Protein AF-A0A9D2K0U9-F1 (afdb_monomer_lite)

Organism: NCBI:txid2838685

Secondary structure (DSSP, 8-state):
------EEEEEE-SS-EEEEEEESS-----HHHHHHHHS--TTBPEEEEEEETTEEEEEEE-TT-EEHHHHTTTPPB-HHHHHHHHHHHHHHHHHHHHTT--GGGB--STTTEEEETTEEEE-B-TT----HHHHHHHHHHHHHHHB-TT-HHHHHHHHHHHHHTTSSS--HHHHHHHHHHHHHHHHHHHHHHHHHHTT------------------PPS--TT------TTHHHHHHHHHHHHT----HHHHHHHHHT-------

Radius of gyration: 25.66 Å; chains: 1; bounding box: 67×50×78 Å

InterPro domains:
  IPR045962 Domain of unknown function DUF6382 [PF19909] (11-170)

pLDDT: mean 74.24, std 22.75, range [25.5, 97.69]

Structure (mmCIF, N/CA/C/O backbone):
data_AF-A0A9D2K0U9-F1
#
_entry.id   AF-A0A9D2K0U9-F1
#
loop_
_atom_site.group_PDB
_atom_site.id
_atom_site.type_symbol
_atom_site.label_atom_id
_atom_site.label_alt_id
_atom_site.label_comp_id
_atom_site.label_asym_id
_atom_site.label_entity_id
_atom_site.label_seq_id
_atom_site.pdbx_PDB_ins_code
_atom_site.Cartn_x
_atom_site.Cartn_y
_atom_site.Cartn_z
_atom_site.occupancy
_atom_site.B_iso_or_equiv
_atom_site.auth_seq_id
_atom_site.auth_comp_id
_atom_site.auth_asym_id
_atom_site.auth_atom_id
_atom_site.pdbx_PDB_model_num
ATOM 1 N N . MET A 1 1 ? 23.865 -3.477 1.152 1.00 31.09 1 MET A N 1
ATOM 2 C CA . MET A 1 1 ? 23.149 -3.485 -0.135 1.00 31.09 1 MET A CA 1
ATOM 3 C C . MET A 1 1 ? 22.740 -2.058 -0.377 1.00 31.09 1 MET A C 1
ATOM 5 O O . MET A 1 1 ? 22.034 -1.516 0.461 1.00 31.09 1 MET A O 1
ATOM 9 N N . ASP A 1 2 ? 23.315 -1.434 -1.401 1.00 32.66 2 ASP A N 1
ATOM 10 C CA . ASP A 1 2 ? 23.061 -0.032 -1.717 1.00 32.66 2 ASP A CA 1
ATOM 11 C C . ASP A 1 2 ? 21.575 0.158 -2.020 1.00 32.66 2 ASP A C 1
ATOM 13 O O . ASP A 1 2 ? 21.016 -0.518 -2.884 1.00 32.66 2 ASP A O 1
ATOM 17 N N . GLU A 1 3 ? 20.935 1.075 -1.299 1.00 42.94 3 GLU A N 1
ATOM 18 C CA . GLU A 1 3 ? 19.661 1.639 -1.718 1.00 42.94 3 GLU A CA 1
ATOM 19 C C . GLU A 1 3 ? 19.857 2.171 -3.140 1.00 42.94 3 GLU A C 1
ATOM 21 O O . GLU A 1 3 ? 20.688 3.055 -3.375 1.00 42.94 3 GLU A O 1
ATOM 26 N N . LEU A 1 4 ? 19.142 1.595 -4.112 1.00 51.84 4 LEU A N 1
ATOM 27 C CA . LEU A 1 4 ? 19.091 2.125 -5.470 1.00 51.84 4 LEU A CA 1
ATOM 28 C C . LEU A 1 4 ? 18.748 3.612 -5.352 1.00 51.84 4 LEU A C 1
ATOM 30 O O . LEU A 1 4 ? 17.657 3.959 -4.903 1.00 51.84 4 LEU A O 1
ATOM 34 N N . LYS A 1 5 ? 19.699 4.489 -5.698 1.00 47.22 5 LYS A N 1
ATOM 35 C CA . LYS A 1 5 ? 19.478 5.937 -5.722 1.00 47.22 5 LYS A CA 1
ATOM 36 C C . LYS A 1 5 ? 18.470 6.235 -6.824 1.00 47.22 5 LYS A C 1
ATOM 38 O O . LYS A 1 5 ? 18.848 6.439 -7.974 1.00 47.22 5 LYS A O 1
ATOM 43 N N . THR A 1 6 ? 17.195 6.199 -6.467 1.00 61.50 6 THR A N 1
ATOM 44 C CA . THR A 1 6 ? 16.089 6.560 -7.342 1.00 61.50 6 THR A CA 1
ATOM 45 C C . THR A 1 6 ? 15.929 8.070 -7.322 1.00 61.50 6 THR A C 1
ATOM 47 O O . THR A 1 6 ? 15.602 8.645 -6.283 1.00 61.50 6 THR A O 1
ATOM 50 N N . GLU A 1 7 ? 16.163 8.730 -8.455 1.00 60.72 7 GLU A N 1
ATOM 51 C CA . GLU A 1 7 ? 15.775 10.132 -8.607 1.00 60.72 7 GLU A CA 1
ATOM 52 C C . GLU A 1 7 ? 14.282 10.189 -8.934 1.00 60.72 7 GLU A C 1
ATOM 54 O O . GLU A 1 7 ? 13.833 9.628 -9.936 1.00 60.72 7 GLU A O 1
ATOM 59 N N . ILE A 1 8 ? 13.522 10.862 -8.070 1.00 67.62 8 ILE A N 1
ATOM 60 C CA . ILE A 1 8 ? 12.095 11.112 -8.262 1.00 67.62 8 ILE A CA 1
ATOM 61 C C . ILE A 1 8 ? 11.938 12.491 -8.891 1.00 67.62 8 ILE A C 1
ATOM 63 O O . ILE A 1 8 ? 12.417 13.487 -8.343 1.00 67.62 8 ILE A O 1
ATOM 67 N N . ARG A 1 9 ? 11.243 12.568 -10.027 1.00 70.38 9 ARG A N 1
ATOM 68 C CA . ARG A 1 9 ? 10.849 13.846 -10.631 1.00 70.38 9 ARG A CA 1
ATOM 69 C C . ARG A 1 9 ? 9.358 13.826 -10.922 1.00 70.38 9 ARG A C 1
ATOM 71 O O . ARG A 1 9 ? 8.883 12.978 -11.670 1.00 70.38 9 ARG A O 1
ATOM 78 N N . GLU A 1 10 ? 8.622 14.761 -10.333 1.00 60.59 10 GLU A N 1
ATOM 79 C CA . GLU A 1 10 ? 7.246 15.043 -10.739 1.00 60.59 10 GLU A CA 1
ATOM 80 C C . GLU A 1 10 ? 7.278 16.138 -11.803 1.00 60.59 10 GLU A C 1
ATOM 82 O O . GLU A 1 10 ? 7.726 17.254 -11.534 1.00 60.59 10 GLU A O 1
ATOM 87 N N . GLU A 1 11 ? 6.787 15.838 -13.002 1.00 66.94 11 GLU A N 1
ATOM 88 C CA . GLU A 1 11 ? 6.592 16.844 -14.045 1.00 66.94 11 GLU A CA 1
ATOM 89 C C . GLU A 1 11 ? 5.098 17.016 -14.297 1.00 66.94 11 GLU A C 1
ATOM 91 O O . GLU A 1 11 ? 4.327 16.052 -14.384 1.00 66.94 11 GLU A O 1
ATOM 96 N N . LYS A 1 12 ? 4.677 18.276 -14.380 1.00 56.47 12 LYS A N 1
ATOM 97 C CA . LYS A 1 12 ? 3.309 18.647 -14.723 1.00 56.47 12 LYS A CA 1
ATOM 98 C C . LYS A 1 12 ? 3.327 19.324 -16.076 1.00 56.47 12 LYS A C 1
ATOM 100 O O . LYS A 1 12 ? 3.538 20.532 -16.152 1.00 56.47 12 LYS A O 1
ATOM 105 N N . ASP A 1 13 ? 3.063 18.554 -17.119 1.00 54.16 13 ASP A N 1
ATOM 106 C CA . ASP A 1 13 ? 2.715 19.137 -18.404 1.00 54.16 13 ASP A CA 1
ATOM 107 C C . ASP A 1 13 ? 1.260 19.607 -18.392 1.00 54.16 13 ASP A C 1
ATOM 109 O O . ASP A 1 13 ? 0.428 19.129 -17.616 1.00 54.16 13 ASP A O 1
ATOM 113 N N . TRP A 1 14 ? 0.940 20.534 -19.299 1.00 52.31 14 TRP A N 1
ATOM 114 C CA . TRP A 1 14 ? -0.380 21.166 -19.424 1.00 52.31 14 TRP A CA 1
ATOM 115 C C . TRP A 1 14 ? -1.555 20.173 -19.516 1.00 52.31 14 TRP A C 1
ATOM 117 O O . TRP A 1 14 ? -2.671 20.544 -19.164 1.00 52.31 14 TRP A O 1
ATOM 127 N N . ASN A 1 15 ? -1.315 18.918 -19.928 1.00 50.84 15 ASN A N 1
ATOM 128 C CA . ASN A 1 15 ? -2.352 17.892 -20.079 1.00 50.84 15 ASN A CA 1
ATOM 129 C C . ASN A 1 15 ? -2.195 16.650 -19.183 1.00 50.84 15 ASN A C 1
ATOM 131 O O . ASN A 1 15 ? -3.166 15.903 -19.053 1.00 50.84 15 ASN A O 1
ATOM 135 N N . GLN A 1 16 ? -1.025 16.377 -18.586 1.00 59.09 16 GLN A N 1
ATOM 136 C CA . GLN A 1 16 ? -0.782 15.142 -17.824 1.00 59.09 16 GLN A CA 1
ATOM 137 C C . GLN A 1 16 ? 0.247 15.372 -16.708 1.00 59.09 16 GLN A C 1
ATOM 139 O O . GLN A 1 16 ? 1.324 15.910 -16.935 1.00 59.09 16 GLN A O 1
ATOM 144 N N . SER A 1 17 ? -0.099 14.965 -15.482 1.00 74.12 17 SER A N 1
ATOM 145 C CA . SER A 1 17 ? 0.857 14.882 -14.371 1.00 74.12 17 SER A CA 1
ATOM 146 C C . SER A 1 17 ? 1.507 13.498 -14.398 1.00 74.12 17 SER A C 1
ATOM 148 O O . SER A 1 17 ? 0.799 12.487 -14.321 1.00 74.12 17 SER A O 1
ATOM 150 N N . CYS A 1 18 ? 2.830 13.449 -14.520 1.00 82.31 18 CYS A N 1
ATOM 151 C CA . CYS A 1 18 ? 3.588 12.204 -14.584 1.00 82.31 18 CYS A CA 1
ATOM 152 C C . CYS A 1 18 ? 4.624 12.149 -13.461 1.00 82.31 18 CYS A C 1
ATOM 154 O O . CYS A 1 18 ? 5.290 13.140 -13.155 1.00 82.31 18 CYS A O 1
ATOM 156 N N . LEU A 1 19 ? 4.751 10.971 -12.858 1.00 87.94 19 LEU A N 1
ATOM 157 C CA . LEU A 1 19 ? 5.837 10.649 -11.941 1.00 87.94 19 LEU A CA 1
ATOM 158 C C . LEU A 1 19 ? 6.927 9.928 -12.727 1.00 87.94 19 LEU A C 1
ATOM 160 O O . LEU A 1 19 ? 6.644 8.922 -13.375 1.00 87.94 19 LEU A O 1
ATOM 164 N N . TYR A 1 20 ? 8.161 10.406 -12.637 1.00 88.06 20 TYR A N 1
ATOM 165 C CA . TYR A 1 20 ? 9.324 9.742 -13.208 1.00 88.06 20 TYR A CA 1
ATOM 166 C C . TYR A 1 20 ? 10.187 9.147 -12.105 1.00 88.06 20 TYR A C 1
ATOM 168 O O . TYR A 1 20 ? 10.558 9.840 -11.156 1.00 88.06 20 TYR A O 1
ATOM 176 N N . ILE A 1 21 ? 10.523 7.871 -12.270 1.00 88.06 21 ILE A N 1
ATOM 177 C CA . ILE A 1 21 ? 11.495 7.160 -11.444 1.00 88.06 21 ILE A CA 1
ATOM 178 C C . ILE A 1 21 ? 12.664 6.775 -12.342 1.00 88.06 21 ILE A C 1
ATOM 180 O O . ILE A 1 21 ? 12.492 6.034 -13.314 1.00 88.06 21 ILE A O 1
ATOM 184 N N . GLU A 1 22 ? 13.849 7.287 -12.025 1.00 87.25 22 GLU A N 1
ATOM 185 C CA . GLU A 1 22 ? 15.089 6.901 -12.697 1.00 87.25 22 GLU A CA 1
ATOM 186 C C . GLU A 1 22 ? 15.865 5.888 -11.868 1.00 87.25 22 GLU A C 1
ATOM 188 O O . GLU A 1 22 ? 16.101 6.091 -10.678 1.00 87.25 22 GLU A O 1
ATOM 193 N N . VAL A 1 23 ? 16.296 4.811 -12.519 1.00 86.06 23 VAL A N 1
ATOM 194 C CA . VAL A 1 23 ? 17.087 3.740 -11.919 1.00 86.06 23 VAL A CA 1
ATOM 195 C C . VAL A 1 23 ? 18.436 3.673 -12.640 1.00 86.06 23 VAL A C 1
ATOM 197 O O . VAL A 1 23 ? 18.460 3.619 -13.875 1.00 86.06 23 VAL A O 1
ATOM 200 N N . PRO A 1 24 ? 19.574 3.662 -11.917 1.00 84.50 24 PRO A N 1
ATOM 201 C CA . PRO A 1 24 ? 20.917 3.651 -12.502 1.00 84.50 24 PRO A CA 1
ATOM 202 C C . PRO A 1 24 ? 21.326 2.255 -13.012 1.00 84.50 24 PRO A C 1
ATOM 204 O O . PRO A 1 24 ? 22.441 1.798 -12.777 1.00 84.50 24 PRO A O 1
ATOM 207 N N . VAL A 1 25 ? 20.405 1.565 -13.681 1.00 82.81 25 VAL A N 1
ATOM 208 C CA . VAL A 1 25 ? 20.584 0.236 -14.272 1.00 82.81 25 VAL A CA 1
ATOM 209 C C . VAL A 1 25 ? 20.116 0.306 -15.728 1.00 82.81 25 VAL A C 1
ATOM 211 O O . VAL A 1 25 ? 19.094 0.955 -15.985 1.00 82.81 25 VAL A O 1
ATOM 214 N N . PRO A 1 26 ? 20.827 -0.316 -16.687 1.00 82.38 26 PRO A N 1
ATOM 215 C CA . PRO A 1 26 ? 20.391 -0.370 -18.076 1.00 82.38 26 PRO A CA 1
ATOM 216 C C . PRO A 1 26 ? 18.991 -0.968 -18.202 1.00 82.38 26 PRO A C 1
ATOM 218 O O . PRO A 1 26 ? 18.666 -1.951 -17.545 1.00 82.38 26 PRO A O 1
ATOM 221 N N . TYR A 1 27 ? 18.169 -0.359 -19.049 1.00 82.56 27 TYR A N 1
ATOM 222 C CA . TYR A 1 27 ? 16.816 -0.841 -19.288 1.00 82.56 27 TYR A CA 1
ATOM 223 C C . TYR A 1 27 ? 16.844 -2.133 -20.092 1.00 82.56 27 TYR A C 1
ATOM 225 O O . TYR A 1 27 ? 17.381 -2.172 -21.202 1.00 82.56 27 TYR A O 1
ATOM 233 N N . GLU A 1 28 ? 16.196 -3.155 -19.552 1.00 80.56 28 GLU A N 1
ATOM 234 C CA . GLU A 1 28 ? 15.934 -4.407 -20.239 1.00 80.56 28 GLU A CA 1
ATOM 235 C C . GLU A 1 28 ? 14.425 -4.563 -20.420 1.00 80.56 28 GLU A C 1
ATOM 237 O O . GLU A 1 28 ? 13.644 -4.377 -19.490 1.00 80.56 28 GLU A O 1
ATOM 242 N N . GLU A 1 29 ? 13.994 -4.888 -21.641 1.00 80.06 29 GLU A N 1
ATOM 243 C CA . GLU A 1 29 ? 12.579 -5.138 -21.932 1.00 80.06 29 GLU A CA 1
ATOM 244 C C . GLU A 1 29 ? 12.215 -6.585 -21.570 1.00 80.06 29 GLU A C 1
ATOM 246 O O . GLU A 1 29 ? 11.931 -7.424 -22.441 1.00 80.06 29 GLU A O 1
ATOM 251 N N . ASP A 1 30 ? 12.283 -6.853 -20.268 1.00 82.62 30 ASP A N 1
ATOM 252 C CA . ASP A 1 30 ? 11.975 -8.128 -19.638 1.00 82.62 30 ASP A CA 1
ATOM 253 C C . ASP A 1 30 ? 10.475 -8.468 -19.693 1.00 82.62 30 ASP A C 1
ATOM 255 O O . ASP A 1 30 ? 9.638 -7.750 -20.259 1.00 82.62 30 ASP A O 1
ATOM 259 N N . TYR A 1 31 ? 10.126 -9.640 -19.164 1.00 88.44 31 TYR A N 1
ATOM 260 C CA . TYR A 1 31 ? 8.745 -10.106 -19.188 1.00 88.44 31 TYR A CA 1
ATOM 261 C C . TYR A 1 31 ? 7.824 -9.222 -18.329 1.00 88.44 31 TYR A C 1
ATOM 263 O O . TYR A 1 31 ? 6.682 -8.996 -18.732 1.00 88.44 31 TYR A O 1
ATOM 271 N N . GLU A 1 32 ? 8.311 -8.693 -17.199 1.00 88.19 32 GLU A N 1
ATOM 272 C CA . GLU A 1 32 ? 7.522 -7.880 -16.266 1.00 88.19 32 GLU A CA 1
ATOM 273 C C . GLU A 1 32 ? 7.076 -6.588 -16.934 1.00 88.19 32 GLU A C 1
ATOM 275 O O . GLU A 1 32 ? 5.887 -6.263 -16.966 1.00 88.19 32 GLU A O 1
ATOM 280 N N . ILE A 1 33 ? 8.015 -5.897 -17.577 1.00 85.81 33 ILE A N 1
ATOM 281 C CA . ILE A 1 33 ? 7.738 -4.679 -18.327 1.00 85.81 33 ILE A CA 1
ATOM 282 C C . ILE A 1 33 ? 6.737 -4.924 -19.449 1.00 85.81 33 ILE A C 1
ATOM 284 O O . ILE A 1 33 ? 5.803 -4.137 -19.635 1.00 85.81 33 ILE A O 1
ATOM 288 N N . ARG A 1 34 ? 6.889 -6.022 -20.196 1.00 88.06 34 ARG A N 1
ATOM 289 C CA . ARG A 1 34 ? 5.940 -6.374 -21.263 1.00 88.06 34 ARG A CA 1
ATOM 290 C C . ARG A 1 34 ? 4.551 -6.655 -20.702 1.00 88.06 34 ARG A C 1
ATOM 292 O O . ARG A 1 34 ? 3.570 -6.212 -21.300 1.00 88.06 34 ARG A O 1
ATOM 299 N N . MET A 1 35 ? 4.459 -7.357 -19.573 1.00 91.06 35 MET A N 1
ATOM 300 C CA . MET A 1 35 ? 3.187 -7.647 -18.917 1.00 91.06 35 MET A CA 1
ATOM 301 C C . MET A 1 35 ? 2.495 -6.368 -18.459 1.00 91.06 35 MET A C 1
ATOM 303 O O . MET A 1 35 ? 1.331 -6.158 -18.794 1.00 91.06 35 MET A O 1
ATOM 307 N N . ILE A 1 36 ? 3.202 -5.472 -17.776 1.00 89.56 36 ILE A N 1
ATOM 308 C CA . ILE A 1 36 ? 2.593 -4.250 -17.241 1.00 89.56 36 ILE A CA 1
ATOM 309 C C . ILE A 1 36 ? 2.243 -3.263 -18.365 1.00 89.56 36 ILE A C 1
ATOM 311 O O . ILE A 1 36 ? 1.218 -2.582 -18.309 1.00 89.56 36 ILE A O 1
ATOM 315 N N . ARG A 1 37 ? 3.055 -3.192 -19.429 1.00 86.00 37 ARG A N 1
ATOM 316 C CA . ARG A 1 37 ? 2.772 -2.303 -20.566 1.00 86.00 37 ARG A CA 1
ATOM 317 C C . ARG A 1 37 ? 1.531 -2.747 -21.339 1.00 86.00 37 ARG A C 1
ATOM 319 O O . ARG A 1 37 ? 0.706 -1.907 -21.706 1.00 86.00 37 ARG A O 1
ATOM 326 N N . ASN A 1 38 ? 1.403 -4.048 -21.592 1.00 88.25 38 ASN A N 1
ATOM 327 C CA . ASN A 1 38 ? 0.361 -4.590 -22.467 1.00 88.25 38 ASN A CA 1
ATOM 328 C C . ASN A 1 38 ? -0.960 -4.888 -21.745 1.00 88.25 38 ASN A C 1
ATOM 330 O O . ASN A 1 38 ? -1.978 -5.028 -22.415 1.00 88.25 38 ASN A O 1
ATOM 334 N N . ASN A 1 39 ? -0.960 -4.954 -20.411 1.00 90.56 39 ASN A N 1
ATOM 335 C CA . ASN A 1 39 ? -2.159 -5.190 -19.611 1.00 90.56 39 ASN A CA 1
ATOM 336 C C . ASN A 1 39 ? -2.543 -3.950 -18.793 1.00 90.56 39 ASN A C 1
ATOM 338 O O . ASN A 1 39 ? -1.717 -3.076 -18.523 1.00 90.56 39 ASN A O 1
ATOM 342 N N . ASP A 1 40 ? -3.807 -3.884 -18.383 1.00 90.25 40 ASP A N 1
ATOM 343 C CA . ASP A 1 40 ? -4.297 -2.903 -17.415 1.00 90.25 40 ASP A CA 1
ATOM 344 C C . ASP A 1 40 ? -4.585 -3.624 -16.099 1.00 90.25 40 ASP A C 1
ATOM 346 O O . ASP A 1 40 ? -5.664 -4.175 -15.881 1.00 90.25 40 ASP A O 1
ATOM 350 N N . ILE A 1 41 ? -3.576 -3.655 -15.229 1.00 93.31 41 ILE A N 1
ATOM 351 C CA . ILE A 1 41 ? -3.636 -4.396 -13.969 1.00 93.31 41 ILE A CA 1
ATOM 352 C C . ILE A 1 41 ? -4.436 -3.580 -12.937 1.00 93.31 41 ILE A C 1
ATOM 354 O O . ILE A 1 41 ? -4.099 -2.415 -12.673 1.00 93.31 41 ILE A O 1
ATOM 358 N N . PRO A 1 42 ? -5.504 -4.149 -12.340 1.00 94.06 42 PRO A N 1
ATOM 359 C CA . PRO A 1 42 ? -6.245 -3.501 -11.263 1.00 94.06 42 PRO A CA 1
ATOM 360 C C . PRO A 1 42 ? -5.319 -3.052 -10.130 1.00 94.06 42 PRO A C 1
ATOM 362 O O . PRO A 1 42 ? -4.353 -3.728 -9.796 1.00 94.06 42 PRO A O 1
ATOM 365 N N . GLY A 1 43 ? -5.585 -1.873 -9.569 1.00 93.12 43 GLY A N 1
ATOM 366 C CA . GLY A 1 43 ? -4.737 -1.305 -8.517 1.00 93.12 43 GLY A CA 1
ATOM 367 C C . GLY A 1 43 ? -3.408 -0.690 -8.976 1.00 93.12 43 GLY A C 1
ATOM 368 O O . GLY A 1 43 ? -2.891 0.160 -8.268 1.00 93.12 43 GLY A O 1
ATOM 369 N N . LEU A 1 44 ? -2.882 -0.970 -10.173 1.00 94.81 44 LEU A N 1
ATOM 370 C CA . LEU A 1 44 ? -1.632 -0.339 -10.634 1.00 94.81 44 LEU A CA 1
ATOM 371 C C . LEU A 1 44 ? -1.858 0.936 -11.461 1.00 94.81 44 LEU A C 1
ATOM 373 O O . LEU A 1 44 ? -2.885 1.089 -12.141 1.00 94.81 44 LEU A O 1
ATOM 377 N N . LEU A 1 45 ? -0.898 1.865 -11.390 1.00 92.69 45 LEU A N 1
ATOM 378 C CA . LEU A 1 45 ? -0.773 2.982 -12.332 1.00 92.69 45 LEU A CA 1
ATOM 379 C C . LEU A 1 45 ? -0.200 2.507 -13.668 1.00 92.69 45 LEU A C 1
ATOM 381 O O . LEU A 1 45 ? 0.653 1.622 -13.719 1.00 92.69 45 LEU A O 1
ATOM 385 N N . LYS A 1 46 ? -0.628 3.148 -14.762 1.00 90.44 46 LYS A N 1
ATOM 386 C CA . LYS A 1 46 ? -0.078 2.851 -16.086 1.00 90.44 46 LYS A CA 1
ATOM 387 C C . LYS A 1 46 ? 1.351 3.377 -16.180 1.00 90.44 46 LYS A C 1
ATOM 389 O O . LYS A 1 46 ? 1.576 4.585 -16.052 1.00 90.44 46 LYS A O 1
ATOM 394 N N . VAL A 1 47 ? 2.287 2.471 -16.446 1.00 89.69 47 VAL A N 1
ATOM 395 C CA . VAL A 1 47 ? 3.717 2.766 -16.553 1.00 89.69 47 VAL A CA 1
ATOM 396 C C . VAL A 1 47 ? 4.218 2.594 -17.983 1.00 89.69 47 VAL A C 1
ATOM 398 O O . VAL A 1 47 ? 3.797 1.699 -18.718 1.00 89.69 47 VAL A O 1
ATOM 401 N N . THR A 1 48 ? 5.149 3.459 -18.367 1.00 87.25 48 THR A N 1
ATOM 402 C CA . THR A 1 48 ? 5.964 3.324 -19.574 1.00 87.25 48 THR A CA 1
ATOM 403 C C . THR A 1 48 ? 7.435 3.383 -19.188 1.00 87.25 48 THR A C 1
ATOM 405 O O . THR A 1 48 ? 7.871 4.366 -18.590 1.00 87.25 48 THR A O 1
ATOM 408 N N . GLY A 1 49 ? 8.190 2.334 -19.514 1.00 86.69 49 GLY A N 1
ATOM 409 C CA . GLY A 1 49 ? 9.635 2.270 -19.309 1.00 86.69 49 GLY A CA 1
ATOM 410 C C . GLY A 1 49 ? 10.403 2.600 -20.586 1.00 86.69 49 GLY A C 1
ATOM 411 O O . GLY A 1 49 ? 10.007 2.172 -21.671 1.00 86.69 49 GLY A O 1
ATOM 412 N N . ILE A 1 50 ? 11.491 3.358 -20.457 1.00 85.38 50 ILE A N 1
ATOM 413 C CA . ILE A 1 50 ? 12.457 3.612 -21.531 1.00 85.38 50 ILE A CA 1
ATOM 414 C C . ILE A 1 50 ? 13.889 3.513 -20.997 1.00 85.38 50 ILE A C 1
ATOM 416 O O . ILE A 1 50 ? 14.170 3.877 -19.855 1.00 85.38 50 ILE A O 1
ATOM 420 N N . GLY A 1 51 ? 14.808 3.065 -21.850 1.00 84.94 51 GLY A N 1
ATOM 421 C CA . GLY A 1 51 ? 16.245 3.133 -21.598 1.00 84.94 51 GLY A CA 1
ATOM 422 C C . GLY A 1 51 ? 16.866 4.377 -22.216 1.00 84.94 51 GLY A C 1
ATOM 423 O O . GLY A 1 51 ? 16.613 4.669 -23.383 1.00 84.94 51 GLY A O 1
ATOM 424 N N . SER A 1 52 ? 17.707 5.089 -21.466 1.00 79.12 52 SER A N 1
ATOM 425 C CA . SER A 1 52 ? 18.530 6.181 -21.999 1.00 79.12 52 SER A CA 1
ATOM 426 C C . SER A 1 52 ? 19.829 6.311 -21.209 1.00 79.12 52 SER A C 1
ATOM 428 O O . SER A 1 52 ? 19.817 6.231 -19.986 1.00 79.12 52 SER A O 1
ATOM 430 N N . GLU A 1 53 ? 20.955 6.517 -21.900 1.00 81.50 53 GLU A N 1
ATOM 431 C CA . GLU A 1 53 ? 22.278 6.755 -21.284 1.00 81.50 53 GLU A CA 1
ATOM 432 C C . GLU A 1 53 ? 22.713 5.687 -20.255 1.00 81.50 53 GLU A C 1
ATOM 434 O O . GLU A 1 53 ? 23.363 5.989 -19.256 1.00 81.50 53 GLU A O 1
ATOM 439 N N . GLY A 1 54 ? 22.342 4.420 -20.475 1.00 80.12 54 GLY A N 1
ATOM 440 C CA . GLY A 1 54 ? 22.654 3.323 -19.547 1.00 80.12 54 GLY A CA 1
ATOM 441 C C . GLY A 1 54 ? 21.812 3.313 -18.265 1.00 80.12 54 GLY A C 1
ATOM 442 O O . GLY A 1 54 ? 22.106 2.540 -17.357 1.00 80.12 54 GLY A O 1
ATOM 443 N N . LYS A 1 55 ? 20.766 4.143 -18.196 1.00 85.56 55 LYS A N 1
ATOM 444 C CA . LYS A 1 55 ? 19.777 4.189 -17.115 1.00 85.56 55 LYS A CA 1
ATOM 445 C C . LYS A 1 55 ? 18.400 3.758 -17.615 1.00 85.56 55 LYS A C 1
ATOM 447 O O . LYS A 1 55 ? 18.095 3.858 -18.807 1.00 85.56 55 LYS A O 1
ATOM 452 N N . SER A 1 56 ? 17.556 3.346 -16.679 1.00 87.19 56 SER A N 1
ATOM 453 C CA . SER A 1 56 ? 16.140 3.063 -16.902 1.00 87.19 56 SER A CA 1
ATOM 454 C C . SER A 1 56 ? 15.306 4.211 -16.362 1.00 87.19 56 SER A C 1
ATOM 456 O O . SER A 1 56 ? 15.520 4.649 -15.233 1.00 87.19 56 SER A O 1
ATOM 458 N N . ARG A 1 57 ? 14.338 4.692 -17.141 1.00 88.81 57 ARG A N 1
ATOM 459 C CA . ARG A 1 57 ? 13.358 5.685 -16.697 1.00 88.81 57 ARG A CA 1
ATOM 460 C C . ARG A 1 57 ? 11.957 5.102 -16.819 1.00 88.81 57 ARG A C 1
ATOM 462 O O . ARG A 1 57 ? 11.552 4.688 -17.903 1.00 88.81 57 ARG A O 1
ATOM 469 N N . TYR A 1 58 ? 11.215 5.132 -15.719 1.00 88.94 58 TYR A N 1
ATOM 470 C CA . TYR A 1 58 ? 9.826 4.691 -15.636 1.00 88.94 58 TYR A CA 1
ATOM 471 C C . TYR A 1 58 ? 8.920 5.894 -15.420 1.00 88.94 58 TYR A C 1
ATOM 473 O O . TYR A 1 58 ? 9.092 6.628 -14.450 1.00 88.94 58 TYR A O 1
ATOM 481 N N . ALA A 1 59 ? 7.975 6.104 -16.333 1.00 89.50 59 ALA A N 1
ATOM 482 C CA . ALA A 1 59 ? 6.998 7.183 -16.264 1.00 89.50 59 ALA A CA 1
ATOM 483 C C . ALA A 1 59 ? 5.617 6.627 -15.904 1.00 89.50 59 ALA A C 1
ATOM 485 O O . ALA A 1 59 ? 5.084 5.780 -16.625 1.00 89.50 59 ALA A O 1
ATOM 486 N N . TYR A 1 60 ? 5.038 7.110 -14.807 1.00 90.50 60 TYR A N 1
ATOM 487 C CA . TYR A 1 60 ? 3.719 6.720 -14.314 1.00 90.50 60 TYR A CA 1
ATOM 488 C C . TYR A 1 60 ? 2.713 7.836 -14.571 1.00 90.50 60 TYR A C 1
ATOM 490 O O . TYR A 1 60 ? 2.886 8.971 -14.119 1.00 90.50 60 TYR A O 1
ATOM 498 N N . HIS A 1 61 ? 1.635 7.504 -15.275 1.00 87.19 61 HIS A N 1
ATOM 499 C CA . HIS A 1 61 ? 0.588 8.460 -15.619 1.00 87.19 61 HIS A CA 1
ATOM 500 C C . HIS A 1 61 ? -0.385 8.591 -14.450 1.00 87.19 61 HIS A C 1
ATOM 502 O O . HIS A 1 61 ? -1.193 7.697 -14.202 1.00 87.19 61 HIS A O 1
ATOM 508 N N . THR A 1 62 ? -0.328 9.713 -13.732 1.00 82.88 62 THR A N 1
ATOM 509 C CA . THR A 1 62 ? -1.111 9.890 -12.496 1.00 82.88 62 THR A CA 1
ATOM 510 C C . THR A 1 62 ? -2.567 10.276 -12.757 1.00 82.88 62 THR A C 1
ATOM 512 O O . THR A 1 62 ? -3.389 10.136 -11.866 1.00 82.88 62 THR A O 1
ATOM 515 N N . GLY A 1 63 ? -2.938 10.740 -13.960 1.00 78.88 63 GLY A N 1
ATOM 516 C CA . GLY A 1 63 ? -4.345 10.845 -14.393 1.00 78.88 63 GLY A CA 1
ATOM 517 C C . GLY A 1 63 ? -5.277 11.669 -13.483 1.00 78.88 63 GLY A C 1
ATOM 518 O O . GLY A 1 63 ? -6.471 11.375 -13.386 1.00 78.88 63 GLY A O 1
ATOM 519 N N . GLY A 1 64 ? -4.744 12.674 -12.781 1.00 82.69 64 GLY A N 1
ATOM 520 C CA . GLY A 1 64 ? -5.500 13.496 -11.828 1.00 82.69 64 GLY A CA 1
ATOM 521 C C . GLY A 1 64 ? -5.679 12.871 -10.440 1.00 82.69 64 GLY A C 1
ATOM 522 O O . GLY A 1 64 ? -6.460 13.387 -9.645 1.00 82.69 64 GLY A O 1
ATOM 523 N N . TYR A 1 65 ? -4.986 11.773 -10.147 1.00 90.44 65 TYR A N 1
ATOM 524 C CA . TYR A 1 65 ? -4.797 11.300 -8.783 1.00 90.44 65 TYR A CA 1
ATOM 525 C C . TYR A 1 65 ? -3.772 12.182 -8.056 1.00 90.44 65 TYR A C 1
ATOM 527 O O . TYR A 1 65 ? -2.900 12.791 -8.680 1.00 90.44 65 TYR A O 1
ATOM 535 N N . ILE A 1 66 ? -3.857 12.226 -6.728 1.00 91.06 66 ILE A N 1
ATOM 536 C CA . ILE A 1 66 ? -2.877 12.904 -5.870 1.00 91.06 66 ILE A CA 1
ATOM 537 C C . ILE A 1 66 ? -2.086 11.866 -5.080 1.00 91.06 66 ILE A C 1
ATOM 539 O O . ILE A 1 66 ? -2.645 10.836 -4.706 1.00 91.06 66 ILE A O 1
ATOM 543 N N . SER A 1 67 ? -0.800 12.115 -4.831 1.00 92.38 67 SER A N 1
ATOM 544 C CA . SER A 1 67 ? -0.002 11.206 -4.007 1.00 92.38 67 SER A CA 1
ATOM 545 C C . SER A 1 67 ? -0.492 11.206 -2.558 1.00 92.38 67 SER A C 1
ATOM 547 O O . SER A 1 67 ? -1.002 12.213 -2.050 1.00 92.38 67 SER A O 1
ATOM 549 N N . LEU A 1 68 ? -0.336 10.070 -1.883 1.00 92.81 68 LEU A N 1
ATOM 550 C CA . LEU A 1 68 ? -0.735 9.880 -0.494 1.00 92.81 68 LEU A CA 1
ATOM 551 C C . LEU A 1 68 ? 0.038 10.834 0.423 1.00 92.81 68 LEU A C 1
ATOM 553 O O . LEU A 1 68 ? -0.559 11.462 1.295 1.00 92.81 68 LEU A O 1
ATOM 557 N N . ALA A 1 69 ? 1.335 11.017 0.150 1.00 91.00 69 ALA A N 1
ATOM 558 C CA . ALA A 1 69 ? 2.186 11.996 0.818 1.00 91.00 69 ALA A CA 1
ATOM 559 C C . ALA A 1 69 ? 1.539 13.387 0.814 1.00 91.00 69 ALA A C 1
ATOM 561 O O . ALA A 1 69 ? 1.390 14.001 1.867 1.00 91.00 69 ALA A O 1
ATOM 562 N N . LYS A 1 70 ? 1.075 13.838 -0.358 1.00 91.06 70 LYS A N 1
ATOM 563 C CA . LYS A 1 70 ? 0.488 15.167 -0.558 1.00 91.06 70 LYS A CA 1
ATOM 564 C C . LYS A 1 70 ? -0.902 15.303 0.055 1.00 91.06 70 LYS A C 1
ATOM 566 O O . LYS A 1 70 ? -1.225 16.352 0.605 1.00 91.06 70 LYS A O 1
ATOM 571 N N . LYS A 1 71 ? -1.724 14.248 -0.010 1.00 91.25 71 LYS A N 1
ATOM 572 C CA . LYS A 1 71 ? -3.052 14.220 0.625 1.00 91.25 71 LYS A CA 1
ATOM 573 C C . LYS A 1 71 ? -2.937 14.410 2.144 1.00 91.25 71 LYS A C 1
ATOM 575 O O . LYS A 1 71 ? -3.563 15.300 2.712 1.00 91.25 71 LYS A O 1
ATOM 580 N N . PHE A 1 72 ? -2.058 13.645 2.789 1.00 89.75 72 PHE A N 1
ATOM 581 C CA . PHE A 1 72 ? -1.873 13.670 4.246 1.00 89.75 72 PHE A CA 1
ATOM 582 C C . PHE A 1 72 ? -0.783 14.648 4.716 1.00 89.75 72 PHE A C 1
ATOM 584 O O . PHE A 1 72 ? -0.284 14.554 5.841 1.00 89.75 72 PHE A O 1
ATOM 591 N N . GLU A 1 73 ? -0.420 15.643 3.899 1.00 89.19 73 GLU A N 1
ATOM 592 C CA . GLU A 1 73 ? 0.342 16.802 4.386 1.00 89.19 73 GLU A CA 1
ATOM 593 C C . GLU A 1 73 ? -0.453 17.558 5.458 1.00 89.19 73 GLU A C 1
ATOM 595 O O . GLU A 1 73 ? 0.123 17.998 6.454 1.00 89.19 73 GLU A O 1
ATOM 600 N N . LYS A 1 74 ? -1.772 17.683 5.258 1.00 84.31 74 LYS A N 1
ATOM 601 C CA . LYS A 1 74 ? -2.687 18.449 6.123 1.00 84.31 74 LYS A CA 1
ATOM 602 C C . LYS A 1 74 ? -3.856 17.634 6.667 1.00 84.31 74 LYS A C 1
ATOM 604 O O . LYS A 1 74 ? -4.454 18.046 7.656 1.00 84.31 74 LYS A O 1
ATOM 609 N N . GLU A 1 75 ? -4.197 16.529 6.013 1.00 90.69 75 GLU A N 1
ATOM 610 C CA . GLU A 1 75 ? -5.256 15.622 6.452 1.00 90.69 75 GLU A CA 1
ATOM 611 C C . GLU A 1 75 ? -4.726 14.603 7.466 1.00 90.69 75 GLU A C 1
ATOM 613 O O . GLU A 1 75 ? -3.528 14.307 7.511 1.00 90.69 75 GLU A O 1
ATOM 618 N N . THR A 1 76 ? -5.639 14.059 8.265 1.00 91.62 76 THR A N 1
ATOM 619 C CA . THR A 1 76 ? -5.389 12.957 9.195 1.00 91.62 76 THR A CA 1
ATOM 620 C C . THR A 1 76 ? -5.950 11.656 8.643 1.00 91.62 76 THR A C 1
ATOM 622 O O . THR A 1 76 ? -6.895 11.652 7.858 1.00 91.62 76 THR A O 1
ATOM 625 N N . VAL A 1 77 ? -5.354 10.548 9.059 1.00 92.56 77 VAL A N 1
ATOM 626 C CA . VAL A 1 77 ? -5.771 9.190 8.718 1.00 92.56 77 VAL A CA 1
ATOM 627 C C . VAL A 1 77 ? -6.799 8.715 9.743 1.00 92.56 77 VAL A C 1
ATOM 629 O O . VAL A 1 77 ? -6.563 8.830 10.944 1.00 92.56 77 VAL A O 1
ATOM 632 N N . ASP A 1 78 ? -7.915 8.167 9.274 1.00 93.75 78 ASP A N 1
ATOM 633 C CA . ASP A 1 78 ? -8.961 7.558 10.097 1.00 93.75 78 ASP A CA 1
ATOM 634 C C . ASP A 1 78 ? -9.076 6.047 9.828 1.00 93.75 78 ASP A C 1
ATOM 636 O O . ASP A 1 78 ? -8.400 5.474 8.964 1.00 93.75 78 ASP A O 1
ATOM 640 N N . ARG A 1 79 ? -9.931 5.378 10.601 1.00 94.50 79 ARG A N 1
ATOM 641 C CA . ARG A 1 79 ? -10.211 3.945 10.495 1.00 94.50 79 ARG A CA 1
ATOM 642 C C . ARG A 1 79 ? -10.673 3.538 9.105 1.00 94.50 79 ARG A C 1
ATOM 644 O O . ARG A 1 79 ? -10.199 2.531 8.580 1.00 94.50 79 ARG A O 1
ATOM 651 N N . ASP A 1 80 ? -11.615 4.284 8.537 1.00 94.38 80 ASP A N 1
ATOM 652 C CA . ASP A 1 80 ? -12.239 3.946 7.257 1.00 94.38 80 ASP A CA 1
ATOM 653 C C . ASP A 1 80 ? -11.218 4.012 6.122 1.00 94.38 80 ASP A C 1
ATOM 655 O O . ASP A 1 80 ? -11.152 3.099 5.297 1.00 94.38 80 ASP A O 1
ATOM 659 N N . MET A 1 81 ? -10.348 5.022 6.142 1.00 94.75 81 MET A N 1
ATOM 660 C CA . MET A 1 81 ? -9.231 5.147 5.217 1.00 94.75 81 MET A CA 1
ATOM 661 C C . MET A 1 81 ? -8.264 3.965 5.328 1.00 94.75 81 MET A C 1
ATOM 663 O O . MET A 1 81 ? -7.948 3.360 4.303 1.00 94.75 81 MET A O 1
ATOM 667 N N . ILE A 1 82 ? -7.802 3.613 6.540 1.00 96.00 82 ILE A N 1
ATOM 668 C CA . ILE A 1 82 ? -6.847 2.502 6.735 1.00 96.00 82 ILE A CA 1
ATOM 669 C C . ILE A 1 82 ? -7.458 1.189 6.243 1.00 96.00 82 ILE A C 1
ATOM 671 O O . ILE A 1 82 ? -6.782 0.389 5.587 1.00 96.00 82 ILE A O 1
ATOM 675 N N . MET A 1 83 ? -8.740 0.973 6.540 1.00 95.69 83 MET A N 1
ATOM 676 C CA . MET A 1 83 ? -9.479 -0.210 6.117 1.00 95.69 83 MET A CA 1
ATOM 677 C C . MET A 1 83 ? -9.572 -0.285 4.590 1.00 95.69 83 MET A C 1
ATOM 679 O O . MET A 1 83 ? -9.178 -1.286 3.993 1.00 95.69 83 MET A O 1
ATOM 683 N N . GLU A 1 84 ? -10.043 0.786 3.949 1.00 96.06 84 GLU A N 1
ATOM 684 C CA . GLU A 1 84 ? -10.192 0.856 2.495 1.00 96.06 84 GLU A CA 1
ATOM 685 C C . GLU A 1 84 ? -8.843 0.687 1.783 1.00 96.06 84 GLU A C 1
ATOM 687 O O . GLU A 1 84 ? -8.737 -0.089 0.830 1.00 96.06 84 GLU A O 1
ATOM 692 N N . PHE A 1 85 ? -7.802 1.358 2.282 1.00 97.19 85 PHE A N 1
ATOM 693 C CA . PHE A 1 85 ? -6.441 1.217 1.780 1.00 97.19 85 PHE A CA 1
ATOM 694 C C . PHE A 1 85 ? -5.970 -0.236 1.849 1.00 97.19 85 PHE A C 1
ATOM 696 O O . PHE A 1 85 ? -5.505 -0.781 0.849 1.00 97.19 85 PHE A O 1
ATOM 703 N N . THR A 1 86 ? -6.092 -0.871 3.017 1.00 97.00 86 THR A N 1
ATOM 704 C CA . THR A 1 86 ? -5.546 -2.216 3.241 1.00 97.00 86 THR A CA 1
ATOM 705 C C . THR A 1 86 ? -6.285 -3.251 2.395 1.00 97.00 86 THR A C 1
ATOM 707 O O . THR A 1 86 ? -5.645 -4.106 1.783 1.00 97.00 86 THR A O 1
ATOM 710 N N . CYS A 1 87 ? -7.609 -3.133 2.268 1.00 96.56 87 CYS A N 1
ATOM 711 C CA . CYS A 1 87 ? -8.407 -3.977 1.379 1.00 96.56 87 CYS A CA 1
ATOM 712 C C . CYS A 1 87 ? -7.977 -3.838 -0.090 1.00 96.56 87 CYS A C 1
ATOM 714 O O . CYS A 1 87 ? -7.667 -4.842 -0.734 1.00 96.56 87 CYS A O 1
ATOM 716 N N . GLN A 1 88 ? -7.885 -2.610 -0.614 1.00 97.69 88 GLN A N 1
ATOM 717 C CA . GLN A 1 88 ? -7.473 -2.383 -2.006 1.00 97.69 88 GLN A CA 1
ATOM 718 C C . GLN A 1 88 ? -6.014 -2.784 -2.257 1.00 97.69 88 GLN A C 1
ATOM 720 O O . GLN A 1 88 ? -5.674 -3.257 -3.344 1.00 97.69 88 GLN A O 1
ATOM 725 N N . PHE A 1 89 ? -5.143 -2.636 -1.259 1.00 97.50 89 PHE A N 1
ATOM 726 C CA . PHE A 1 89 ? -3.771 -3.122 -1.332 1.00 97.50 89 PHE A CA 1
ATOM 727 C C . PHE A 1 89 ? -3.733 -4.647 -1.469 1.00 97.50 89 PHE A C 1
A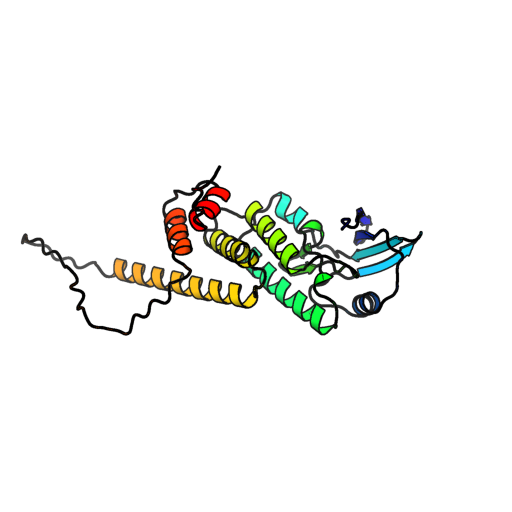TOM 729 O O . PHE A 1 89 ? -3.099 -5.160 -2.390 1.00 97.50 89 PHE A O 1
ATOM 736 N N . ILE A 1 90 ? -4.470 -5.374 -0.622 1.00 96.44 90 ILE A N 1
ATOM 737 C CA . ILE A 1 90 ? -4.590 -6.833 -0.720 1.00 96.44 90 ILE A CA 1
ATOM 738 C C . ILE A 1 90 ? -5.091 -7.232 -2.112 1.00 96.44 90 ILE A C 1
ATOM 740 O O . ILE A 1 90 ? -4.507 -8.120 -2.731 1.00 96.44 90 ILE A O 1
ATOM 744 N N . GLU A 1 91 ? -6.149 -6.593 -2.619 1.00 97.12 91 GLU A N 1
ATOM 745 C CA . GLU A 1 91 ? -6.682 -6.842 -3.965 1.00 97.12 91 GLU A CA 1
ATOM 746 C C . GLU A 1 91 ? -5.624 -6.629 -5.051 1.00 97.12 91 GLU A C 1
ATOM 748 O O . GLU A 1 91 ? -5.448 -7.499 -5.905 1.00 97.12 91 GLU A O 1
ATOM 753 N N . THR A 1 92 ? -4.867 -5.533 -4.964 1.00 96.94 92 THR A N 1
ATOM 754 C CA . THR A 1 92 ? -3.770 -5.213 -5.889 1.00 96.94 92 THR A CA 1
ATOM 755 C C . THR A 1 92 ? -2.689 -6.290 -5.862 1.00 96.94 92 THR A C 1
ATOM 757 O O . THR A 1 92 ? -2.248 -6.734 -6.916 1.00 96.94 92 THR A O 1
ATOM 760 N N . VAL A 1 93 ? -2.300 -6.772 -4.678 1.00 96.00 93 VAL A N 1
ATOM 761 C CA . VAL A 1 93 ? -1.308 -7.851 -4.544 1.00 96.00 93 VAL A CA 1
ATOM 762 C C . VAL A 1 93 ? -1.775 -9.132 -5.237 1.00 96.00 93 VAL A C 1
ATOM 764 O O . VAL A 1 93 ? -0.973 -9.775 -5.911 1.00 96.00 93 VAL A O 1
ATOM 767 N N . ASN A 1 94 ? -3.055 -9.511 -5.125 1.00 96.31 94 ASN A N 1
ATOM 768 C CA . ASN A 1 94 ? -3.543 -10.695 -5.851 1.00 96.31 94 ASN A CA 1
ATOM 769 C C . ASN A 1 94 ? -3.594 -10.445 -7.353 1.00 96.31 94 ASN A C 1
ATOM 771 O O . ASN A 1 94 ? -3.164 -11.309 -8.104 1.00 96.31 94 ASN A O 1
ATOM 775 N N . ALA A 1 95 ? -4.044 -9.261 -7.779 1.00 96.31 95 ALA A N 1
ATOM 776 C CA . ALA A 1 95 ? -4.060 -8.914 -9.192 1.00 96.31 95 ALA A CA 1
ATOM 777 C C . ALA A 1 95 ? -2.652 -9.028 -9.791 1.00 96.31 95 ALA A C 1
ATOM 779 O O . ALA A 1 95 ? -2.480 -9.679 -10.810 1.00 96.31 95 ALA A O 1
ATOM 780 N N . VAL A 1 96 ? -1.628 -8.482 -9.132 1.00 94.94 96 VAL A N 1
ATOM 781 C CA . VAL A 1 96 ? -0.224 -8.605 -9.563 1.00 94.94 96 VAL A CA 1
ATOM 782 C C . VAL A 1 96 ? 0.200 -10.075 -9.688 1.00 94.94 96 VAL A C 1
ATOM 784 O O . VAL A 1 96 ? 0.760 -10.462 -10.715 1.00 94.94 96 VAL A O 1
ATOM 787 N N . ARG A 1 97 ? -0.153 -10.921 -8.710 1.00 94.06 97 ARG A N 1
ATOM 788 C CA . ARG A 1 97 ? 0.116 -12.371 -8.762 1.00 94.06 97 ARG A CA 1
ATOM 789 C C . ARG A 1 97 ? -0.591 -13.073 -9.922 1.00 94.06 97 ARG A C 1
ATOM 791 O O . ARG A 1 97 ? 0.010 -13.949 -10.538 1.00 94.06 97 ARG A O 1
ATOM 798 N N . ASP A 1 98 ? -1.821 -12.682 -10.250 1.00 95.19 98 ASP A N 1
ATOM 799 C CA . ASP A 1 98 ? -2.590 -13.266 -11.359 1.00 95.19 98 ASP A CA 1
ATOM 800 C C . ASP A 1 98 ? -1.920 -13.016 -12.724 1.00 95.19 98 ASP A C 1
ATOM 802 O O . ASP A 1 98 ? -2.056 -13.827 -13.642 1.00 95.19 98 ASP A O 1
ATOM 806 N N . TYR A 1 99 ? -1.143 -11.933 -12.849 1.00 93.69 99 TYR A N 1
ATOM 807 C CA . TYR A 1 99 ? -0.321 -11.633 -14.030 1.00 93.69 99 TYR A CA 1
ATOM 808 C C . TYR A 1 99 ? 1.099 -12.227 -13.966 1.00 93.69 99 TYR A C 1
ATOM 810 O O . TYR A 1 99 ? 1.910 -11.942 -14.847 1.00 93.69 99 TYR A O 1
ATOM 818 N N . ILE A 1 100 ? 1.397 -13.076 -12.972 1.00 92.50 100 ILE A N 1
ATOM 819 C CA . ILE A 1 100 ? 2.712 -13.717 -12.765 1.00 92.50 100 ILE A CA 1
ATOM 820 C C . ILE A 1 100 ? 3.815 -12.664 -12.545 1.00 92.50 100 ILE A C 1
ATOM 822 O O . ILE A 1 100 ? 4.966 -12.854 -12.917 1.00 92.50 100 ILE A O 1
ATOM 826 N N . LEU A 1 101 ? 3.457 -11.522 -11.963 1.00 92.81 101 LEU A N 1
ATOM 827 C CA . LEU A 1 101 ? 4.408 -10.493 -11.555 1.00 92.81 101 LEU A CA 1
ATOM 828 C C . LEU A 1 101 ? 4.795 -10.691 -10.089 1.00 92.81 101 LEU A C 1
ATOM 830 O O . LEU A 1 101 ? 3.999 -11.207 -9.297 1.00 92.81 101 LEU A O 1
ATOM 834 N N . ASP A 1 102 ? 5.995 -10.247 -9.725 1.00 91.94 102 ASP A N 1
ATOM 835 C CA . ASP A 1 102 ? 6.466 -10.291 -8.344 1.00 91.94 102 ASP A CA 1
ATOM 836 C C . ASP A 1 102 ? 5.822 -9.165 -7.507 1.00 91.94 102 ASP A C 1
ATOM 838 O O . ASP A 1 102 ? 6.015 -7.983 -7.804 1.00 91.94 102 ASP A O 1
ATOM 842 N N . PRO A 1 103 ? 5.062 -9.472 -6.438 1.00 92.44 103 PRO A N 1
ATOM 843 C CA . PRO A 1 103 ? 4.502 -8.455 -5.552 1.00 92.44 103 PRO A CA 1
ATOM 844 C C . PRO A 1 103 ? 5.534 -7.519 -4.911 1.00 92.44 103 PRO A C 1
ATOM 846 O O . PRO A 1 103 ? 5.174 -6.388 -4.585 1.00 92.44 103 PRO A O 1
ATOM 849 N N . ASP A 1 104 ? 6.792 -7.944 -4.759 1.00 92.12 104 ASP A N 1
ATOM 850 C CA . ASP A 1 104 ? 7.885 -7.104 -4.237 1.00 92.12 104 ASP A CA 1
ATOM 851 C C . ASP A 1 104 ? 8.232 -5.928 -5.182 1.00 92.12 104 ASP A C 1
ATOM 853 O O . ASP A 1 104 ? 8.853 -4.936 -4.780 1.00 92.12 104 ASP A O 1
ATOM 857 N N . GLY A 1 105 ? 7.741 -5.974 -6.427 1.00 91.38 105 GLY A N 1
ATOM 858 C CA . GLY A 1 105 ? 7.756 -4.862 -7.378 1.00 91.38 105 GLY A CA 1
ATOM 859 C C . GLY A 1 105 ? 6.833 -3.693 -7.013 1.00 91.38 105 GLY A C 1
ATOM 860 O O . GLY A 1 105 ? 6.985 -2.599 -7.560 1.00 91.38 105 GLY A O 1
ATOM 861 N N . ILE A 1 106 ? 5.872 -3.874 -6.101 1.00 93.88 106 ILE A N 1
ATOM 862 C CA . ILE A 1 106 ? 4.944 -2.805 -5.708 1.00 93.88 106 ILE A CA 1
ATOM 863 C C . ILE A 1 106 ? 5.655 -1.817 -4.774 1.00 93.88 106 ILE A C 1
ATOM 865 O O . ILE A 1 106 ? 6.129 -2.168 -3.695 1.00 93.88 106 ILE A O 1
ATOM 869 N N . LEU A 1 107 ? 5.664 -0.538 -5.151 1.00 93.06 107 LEU A N 1
ATOM 870 C CA . LEU A 1 107 ? 6.258 0.520 -4.342 1.00 93.06 107 LEU A CA 1
ATOM 871 C C . LEU A 1 107 ? 5.294 0.979 -3.239 1.00 93.06 107 LEU A C 1
ATOM 873 O O . LEU A 1 107 ? 4.353 1.734 -3.493 1.00 93.06 107 LEU A O 1
ATOM 877 N N . LEU A 1 108 ? 5.559 0.557 -1.999 1.00 92.75 108 LEU A N 1
ATOM 878 C CA . LEU A 1 108 ? 4.799 0.963 -0.813 1.00 92.75 108 LEU A CA 1
ATOM 879 C C . LEU A 1 108 ? 5.491 2.091 -0.047 1.00 92.75 108 LEU A C 1
ATOM 881 O O . LEU A 1 108 ? 6.065 1.886 1.015 1.00 92.75 108 LEU A O 1
ATOM 885 N N . ALA A 1 109 ? 5.380 3.306 -0.573 1.00 91.44 109 ALA A N 1
ATOM 886 C CA . ALA A 1 109 ? 5.650 4.521 0.190 1.00 91.44 109 ALA A CA 1
ATOM 887 C C . ALA A 1 109 ? 4.623 5.604 -0.173 1.00 91.44 109 ALA A C 1
ATOM 889 O O . ALA A 1 109 ? 4.089 5.574 -1.289 1.00 91.44 109 ALA A O 1
ATOM 890 N N . PRO A 1 110 ? 4.315 6.556 0.725 1.00 91.44 110 PRO A N 1
ATOM 891 C CA . PRO A 1 110 ? 3.296 7.577 0.480 1.00 91.44 110 PRO A CA 1
ATOM 892 C C . PRO A 1 110 ? 3.509 8.398 -0.806 1.00 91.44 110 PRO A C 1
ATOM 894 O O . PRO A 1 110 ? 2.550 8.905 -1.388 1.00 91.44 110 PRO A O 1
ATOM 897 N N . GLU A 1 111 ? 4.749 8.529 -1.269 1.00 90.81 111 GLU A N 1
ATOM 898 C CA . GLU A 1 111 ? 5.137 9.232 -2.495 1.00 90.81 111 GLU A CA 1
ATOM 899 C C . GLU A 1 111 ? 4.756 8.465 -3.771 1.00 90.81 111 GLU A C 1
ATOM 901 O O . GLU A 1 111 ? 4.519 9.077 -4.810 1.00 90.81 111 GLU A O 1
ATOM 906 N N . TYR A 1 112 ? 4.668 7.135 -3.696 1.00 92.00 112 TYR A N 1
ATOM 907 C CA . TYR A 1 112 ? 4.432 6.240 -4.837 1.00 92.00 112 TYR A CA 1
ATOM 908 C C . TYR A 1 112 ? 2.997 5.716 -4.924 1.00 92.00 112 TYR A C 1
ATOM 910 O O . TYR A 1 112 ? 2.655 4.953 -5.830 1.00 92.00 112 TYR A O 1
ATOM 918 N N . ILE A 1 113 ? 2.153 6.114 -3.977 1.00 94.88 113 ILE A N 1
ATOM 919 C CA . ILE A 1 113 ? 0.758 5.703 -3.904 1.00 94.88 113 ILE A CA 1
ATOM 920 C C . ILE A 1 113 ? -0.107 6.901 -4.222 1.00 94.88 113 ILE A C 1
ATOM 922 O O . ILE A 1 113 ? 0.053 7.973 -3.647 1.00 94.88 113 ILE A O 1
ATOM 926 N N . TYR A 1 114 ? -1.059 6.696 -5.114 1.00 94.12 114 TYR A N 1
ATOM 927 C CA . TYR A 1 114 ? -1.930 7.726 -5.635 1.00 94.12 114 TYR A CA 1
ATOM 928 C C . TYR A 1 114 ? -3.376 7.415 -5.285 1.00 94.12 114 TYR A C 1
ATOM 930 O O . TYR A 1 114 ? -3.819 6.277 -5.394 1.00 94.12 114 TYR A O 1
ATOM 938 N N . VAL A 1 115 ? -4.132 8.428 -4.875 1.00 94.12 115 VAL A N 1
ATOM 939 C CA . VAL A 1 115 ? -5.526 8.279 -4.457 1.00 94.12 115 VAL A CA 1
ATOM 940 C C . VAL A 1 115 ? -6.428 9.285 -5.161 1.00 94.12 115 VAL A C 1
ATOM 942 O O . VAL A 1 115 ? -6.057 10.442 -5.379 1.00 94.12 115 VAL A O 1
ATOM 945 N N . LYS A 1 116 ? -7.626 8.829 -5.530 1.00 92.88 116 LYS A N 1
ATOM 946 C CA . LYS A 1 116 ? -8.702 9.656 -6.081 1.00 92.88 116 LYS A CA 1
ATOM 947 C C . LYS A 1 116 ? -10.044 9.032 -5.722 1.00 92.88 116 LYS A C 1
ATOM 949 O O . LYS A 1 116 ? -10.278 7.881 -6.069 1.00 92.88 116 LYS A O 1
ATOM 954 N N . GLU A 1 117 ? -10.908 9.786 -5.040 1.00 90.06 117 GLU A N 1
ATOM 955 C CA . GLU A 1 117 ? -12.271 9.339 -4.688 1.00 90.06 117 GLU A CA 1
ATOM 956 C C . GLU A 1 117 ? -12.290 7.955 -3.994 1.00 90.06 117 GLU A C 1
ATOM 958 O O . GLU A 1 117 ? -13.039 7.067 -4.387 1.00 90.06 117 GLU A O 1
ATOM 963 N N . GLY A 1 118 ? -11.398 7.738 -3.018 1.00 89.25 118 GLY A N 1
ATOM 964 C CA . GLY A 1 118 ? -11.266 6.462 -2.286 1.00 89.25 118 GLY A CA 1
ATOM 965 C C . GLY A 1 118 ? -10.503 5.359 -3.032 1.00 89.25 118 GLY A C 1
ATOM 966 O O . GLY A 1 118 ? -10.065 4.386 -2.433 1.00 89.25 118 GLY A O 1
ATOM 967 N N . ARG A 1 119 ? -10.241 5.509 -4.335 1.00 94.12 119 ARG A N 1
ATOM 968 C CA . ARG A 1 119 ? -9.507 4.505 -5.123 1.00 94.12 119 ARG A CA 1
ATOM 969 C C . ARG A 1 119 ? -8.006 4.724 -5.042 1.00 94.12 119 ARG A C 1
ATOM 971 O O . ARG A 1 119 ? -7.522 5.783 -5.451 1.00 94.12 119 ARG A O 1
ATOM 978 N N . TYR A 1 120 ? -7.282 3.707 -4.595 1.00 95.56 120 TYR A N 1
ATOM 979 C CA . TYR A 1 120 ? -5.827 3.690 -4.524 1.00 95.56 120 TYR A CA 1
ATOM 980 C C . TYR A 1 120 ? -5.217 3.076 -5.781 1.00 95.56 120 TYR A C 1
ATOM 982 O O . TYR A 1 120 ? -5.730 2.121 -6.369 1.00 95.56 120 TYR A O 1
ATOM 990 N N . LYS A 1 121 ? -4.108 3.669 -6.207 1.00 95.62 121 LYS A N 1
ATOM 991 C CA . LYS A 1 121 ? -3.294 3.228 -7.325 1.00 95.62 121 LYS A CA 1
ATOM 992 C C . LYS A 1 121 ? -1.829 3.212 -6.915 1.00 95.62 121 LYS A C 1
ATOM 994 O O . LYS A 1 121 ? -1.323 4.200 -6.392 1.00 95.62 121 LYS A O 1
ATOM 999 N N . PHE A 1 122 ? -1.160 2.098 -7.171 1.00 95.44 122 PHE A N 1
ATOM 1000 C CA . PHE A 1 122 ? 0.213 1.844 -6.755 1.00 95.44 122 PHE A CA 1
ATOM 1001 C C . PHE A 1 122 ? 1.152 1.894 -7.963 1.00 95.44 122 PHE A C 1
ATOM 1003 O O . PHE A 1 122 ? 0.810 1.423 -9.054 1.00 95.44 122 PHE A O 1
ATOM 1010 N N . CYS A 1 123 ? 2.340 2.462 -7.781 1.00 93.56 123 CYS A N 1
ATOM 1011 C CA . CYS A 1 123 ? 3.427 2.309 -8.743 1.00 93.56 123 CYS A CA 1
ATOM 1012 C C . CYS A 1 123 ? 4.042 0.909 -8.620 1.00 93.56 123 CYS A C 1
ATOM 1014 O O . CYS A 1 123 ? 4.266 0.422 -7.513 1.00 93.56 123 CYS A O 1
ATOM 1016 N N . TYR A 1 124 ? 4.347 0.284 -9.756 1.00 93.06 124 TYR A N 1
ATOM 1017 C CA . TYR A 1 124 ? 5.100 -0.967 -9.820 1.00 93.06 124 TYR A CA 1
ATOM 1018 C C . TYR A 1 124 ? 6.431 -0.719 -10.520 1.00 93.06 124 TYR A C 1
ATOM 1020 O O . TYR A 1 124 ? 6.441 -0.259 -11.664 1.00 93.06 124 TYR A O 1
ATOM 1028 N N . LEU A 1 125 ? 7.528 -1.062 -9.852 1.00 90.19 125 LEU A N 1
ATOM 1029 C CA . LEU A 1 125 ? 8.882 -0.966 -10.368 1.00 90.19 125 LEU A CA 1
ATOM 1030 C C . LEU A 1 125 ? 9.490 -2.371 -10.498 1.00 90.19 125 LEU A C 1
ATOM 1032 O O . LEU A 1 125 ? 9.779 -3.000 -9.478 1.00 90.19 125 LEU A O 1
ATOM 1036 N N . PRO A 1 126 ? 9.732 -2.849 -11.729 1.00 83.00 126 PRO A N 1
ATOM 1037 C CA . PRO A 1 126 ? 10.438 -4.107 -11.948 1.00 83.00 126 PRO A CA 1
ATOM 1038 C C . PRO A 1 126 ? 11.843 -4.066 -11.353 1.00 83.00 126 PRO A C 1
ATOM 1040 O O . PRO A 1 126 ? 12.485 -3.012 -11.325 1.00 83.00 126 PRO A O 1
ATOM 1043 N N . MET A 1 127 ? 12.326 -5.220 -10.891 1.00 71.88 127 MET A N 1
ATOM 1044 C CA . MET A 1 127 ? 13.619 -5.367 -10.201 1.00 71.88 127 MET A CA 1
ATOM 1045 C C . MET A 1 127 ? 13.736 -4.605 -8.866 1.00 71.88 127 MET A C 1
ATOM 1047 O O . MET A 1 127 ? 14.840 -4.275 -8.422 1.00 71.88 127 MET A O 1
ATOM 1051 N N . SER A 1 128 ? 12.615 -4.314 -8.203 1.00 70.44 128 SER A N 1
ATOM 1052 C CA . SER A 1 128 ? 12.635 -3.864 -6.810 1.00 70.44 128 SER A CA 1
ATO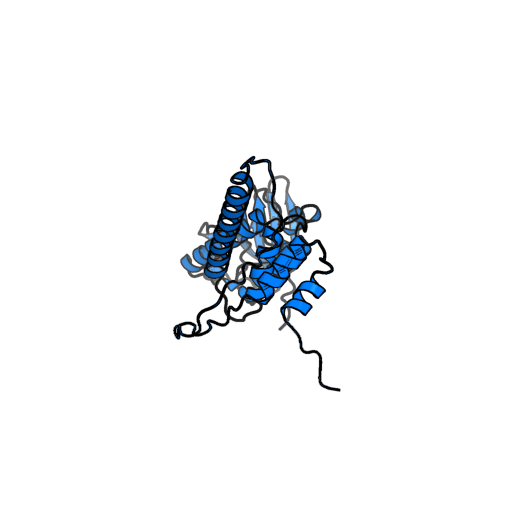M 1053 C C . SER A 1 128 ? 13.085 -5.014 -5.904 1.00 70.44 128 SER A C 1
ATOM 1055 O O . SER A 1 128 ? 12.431 -6.045 -5.830 1.00 70.44 128 SER A O 1
ATOM 1057 N N . TYR A 1 129 ? 14.189 -4.828 -5.178 1.00 68.56 129 TYR A N 1
ATOM 1058 C CA . TYR A 1 129 ? 14.666 -5.785 -4.166 1.00 68.56 129 TYR A CA 1
ATOM 1059 C C . TYR A 1 129 ? 14.107 -5.483 -2.766 1.00 68.56 129 TYR A C 1
ATOM 1061 O O . TYR A 1 129 ? 14.735 -5.809 -1.755 1.00 68.56 129 TYR A O 1
ATOM 1069 N N . ARG A 1 130 ? 12.969 -4.783 -2.680 1.00 80.12 130 ARG A N 1
ATOM 1070 C CA . ARG A 1 130 ? 12.330 -4.465 -1.401 1.00 80.12 130 ARG A CA 1
ATOM 1071 C C . ARG A 1 130 ? 11.314 -5.540 -1.051 1.00 80.12 130 ARG A C 1
ATOM 1073 O O . ARG A 1 130 ? 10.386 -5.783 -1.804 1.00 80.12 130 ARG A O 1
ATOM 1080 N N . CYS A 1 131 ? 11.464 -6.119 0.136 1.00 89.00 131 CYS A N 1
ATOM 1081 C CA . CYS A 1 131 ? 10.478 -7.037 0.689 1.00 89.00 131 CYS A CA 1
ATOM 1082 C C . CYS A 1 131 ? 9.154 -6.295 0.916 1.00 89.00 131 CYS A C 1
ATOM 1084 O O . CYS A 1 131 ? 9.088 -5.390 1.758 1.00 89.00 131 CYS A O 1
ATOM 1086 N N . LEU A 1 132 ? 8.093 -6.714 0.220 1.00 90.81 132 LEU A N 1
ATOM 1087 C CA . LEU A 1 132 ? 6.768 -6.099 0.305 1.00 90.81 132 LEU A CA 1
ATOM 1088 C C . LEU A 1 132 ? 6.250 -6.044 1.744 1.00 90.81 132 LEU A C 1
ATOM 1090 O O . LEU A 1 132 ? 5.626 -5.063 2.152 1.00 90.81 132 LEU A O 1
ATOM 1094 N N . LYS A 1 133 ? 6.536 -7.087 2.534 1.00 91.19 133 LYS A N 1
ATOM 1095 C CA . LYS A 1 133 ? 6.107 -7.158 3.933 1.00 91.19 133 LYS A CA 1
ATOM 1096 C C . LYS A 1 133 ? 6.726 -6.052 4.787 1.00 91.19 133 LYS A C 1
ATOM 1098 O O . LYS A 1 133 ? 6.027 -5.470 5.616 1.00 91.19 133 LYS A O 1
ATOM 1103 N N . ASN A 1 134 ? 8.005 -5.754 4.565 1.00 90.50 134 ASN A N 1
ATOM 1104 C CA . ASN A 1 134 ? 8.716 -4.700 5.286 1.00 90.50 134 ASN A CA 1
ATOM 1105 C C . ASN A 1 134 ? 8.204 -3.324 4.851 1.00 90.50 134 ASN A C 1
ATOM 1107 O O . ASN A 1 134 ? 7.933 -2.478 5.695 1.00 90.50 134 ASN A O 1
ATOM 1111 N N . SER A 1 135 ? 7.979 -3.121 3.550 1.00 92.06 135 SER A N 1
ATOM 1112 C CA . SER A 1 135 ? 7.405 -1.866 3.051 1.00 92.06 135 SER A CA 1
ATOM 1113 C C . SER A 1 135 ? 5.978 -1.630 3.554 1.00 92.06 135 SER A C 1
ATOM 1115 O O . SER A 1 135 ? 5.599 -0.497 3.839 1.00 92.06 135 SER A O 1
ATOM 1117 N N . PHE A 1 136 ? 5.181 -2.685 3.745 1.00 94.88 136 PHE A N 1
ATOM 1118 C CA . PHE A 1 136 ? 3.884 -2.538 4.400 1.00 94.88 136 PHE A CA 1
ATOM 1119 C C . PHE A 1 136 ? 4.028 -2.190 5.891 1.00 94.88 136 PHE A C 1
ATOM 1121 O O . PHE A 1 136 ? 3.275 -1.353 6.381 1.00 94.88 136 PHE A O 1
ATOM 1128 N N . HIS A 1 137 ? 5.012 -2.746 6.610 1.00 92.62 137 HIS A N 1
ATOM 1129 C CA . HIS A 1 137 ? 5.302 -2.319 7.984 1.00 92.62 137 HIS A CA 1
ATOM 1130 C C . HIS A 1 137 ? 5.659 -0.823 8.050 1.00 92.62 137 HIS A C 1
ATOM 1132 O O . HIS A 1 137 ? 5.056 -0.090 8.834 1.00 92.62 137 HIS A O 1
ATOM 1138 N N . GLU A 1 138 ? 6.530 -0.333 7.163 1.00 91.38 138 GLU A N 1
ATOM 1139 C CA . GLU A 1 138 ? 6.843 1.102 7.033 1.00 91.38 138 GLU A CA 1
ATOM 1140 C C . GLU A 1 138 ? 5.580 1.943 6.751 1.00 91.38 138 GLU A C 1
ATOM 1142 O O . GLU A 1 138 ? 5.398 3.026 7.314 1.00 91.38 138 GLU A O 1
ATOM 1147 N N . MET A 1 139 ? 4.650 1.425 5.943 1.00 94.31 139 MET A N 1
ATOM 1148 C CA . MET A 1 139 ? 3.351 2.065 5.714 1.00 94.31 139 MET A CA 1
ATOM 1149 C C . MET A 1 139 ? 2.497 2.131 6.990 1.00 94.31 139 MET A C 1
ATOM 1151 O O . MET A 1 139 ? 1.838 3.143 7.237 1.00 94.31 139 MET A O 1
ATOM 1155 N N . THR A 1 140 ? 2.527 1.102 7.845 1.00 93.50 140 THR A N 1
ATOM 1156 C CA . THR A 1 140 ? 1.828 1.165 9.141 1.00 93.50 140 THR A CA 1
ATOM 1157 C C . THR A 1 140 ? 2.393 2.264 10.036 1.00 93.50 140 THR A C 1
ATOM 1159 O O . THR A 1 140 ? 1.620 2.970 10.682 1.00 93.50 140 THR A O 1
ATOM 1162 N N . GLU A 1 141 ? 3.709 2.499 10.023 1.00 90.69 141 GLU A N 1
ATOM 1163 C CA . GLU A 1 141 ? 4.294 3.628 10.753 1.00 90.69 141 GLU A CA 1
ATOM 1164 C C . GLU A 1 141 ? 3.792 4.973 10.226 1.00 90.69 141 GLU A C 1
ATOM 1166 O O . GLU A 1 141 ? 3.597 5.916 10.996 1.00 90.69 141 GLU A O 1
ATOM 1171 N N . PHE A 1 142 ? 3.593 5.085 8.912 1.00 91.19 142 PHE A N 1
ATOM 1172 C CA . PHE A 1 142 ? 3.008 6.279 8.317 1.00 91.19 142 PHE A CA 1
ATOM 1173 C C . PHE A 1 142 ? 1.571 6.503 8.804 1.00 91.19 142 PHE A C 1
ATOM 1175 O O . PHE A 1 142 ? 1.247 7.624 9.206 1.00 91.19 142 PHE A O 1
ATOM 1182 N N . PHE A 1 143 ? 0.736 5.456 8.847 1.00 92.94 143 PHE A N 1
ATOM 1183 C CA . PHE A 1 143 ? -0.624 5.558 9.392 1.00 92.94 143 PHE A CA 1
ATOM 1184 C C . PHE A 1 143 ? -0.615 6.041 10.830 1.00 92.94 143 PHE A C 1
ATOM 1186 O O . PHE A 1 143 ? -1.318 6.990 11.155 1.00 92.94 143 PHE A O 1
ATOM 1193 N N . VAL A 1 144 ? 0.249 5.464 11.660 1.00 89.56 144 VAL A N 1
ATOM 1194 C CA . VAL A 1 144 ? 0.442 5.877 13.050 1.00 89.56 144 VAL A CA 1
ATOM 1195 C C . VAL A 1 144 ? 0.835 7.353 13.160 1.00 89.56 144 VAL A C 1
ATOM 1197 O O . VAL A 1 144 ? 0.256 8.099 13.949 1.00 89.56 144 VAL A O 1
ATOM 1200 N N . LYS A 1 145 ? 1.802 7.808 12.354 1.00 88.31 145 LYS A N 1
ATOM 1201 C CA . LYS A 1 145 ? 2.287 9.200 12.375 1.00 88.31 145 LYS A CA 1
ATOM 1202 C C . LYS A 1 145 ? 1.205 10.207 11.979 1.00 88.31 145 LYS A C 1
ATOM 1204 O O . LYS A 1 145 ? 1.255 11.351 12.428 1.00 88.31 145 LYS A O 1
ATOM 1209 N N . LYS A 1 146 ? 0.264 9.811 11.118 1.00 90.50 146 LYS A N 1
ATOM 1210 C CA . LYS A 1 146 ? -0.781 10.683 10.556 1.00 90.50 146 LYS A CA 1
ATOM 1211 C C . LYS A 1 146 ? -2.174 10.433 11.127 1.00 90.50 146 LYS A C 1
ATOM 1213 O O . LYS A 1 146 ? -3.124 11.058 10.664 1.00 90.50 146 LYS A O 1
ATOM 1218 N N . LEU A 1 147 ? -2.296 9.558 12.117 1.00 91.12 147 LEU A N 1
ATOM 1219 C CA . LEU A 1 147 ? -3.568 9.129 12.679 1.00 91.12 147 LEU A CA 1
ATOM 1220 C C . LEU A 1 147 ? -4.335 10.275 13.360 1.00 91.12 147 LEU A C 1
ATOM 1222 O O . LEU A 1 147 ? -3.748 11.075 14.092 1.00 91.12 147 LEU A O 1
ATOM 1226 N N . ASP A 1 148 ? -5.656 10.325 13.174 1.00 89.00 148 ASP A N 1
ATOM 1227 C CA . ASP A 1 148 ? -6.532 11.131 14.024 1.00 89.00 148 ASP A CA 1
ATOM 1228 C C . ASP A 1 148 ? -6.717 10.448 15.384 1.00 89.00 148 ASP A C 1
ATOM 1230 O O . ASP A 1 148 ? -7.461 9.481 15.531 1.00 89.00 148 ASP A O 1
ATOM 1234 N N . TYR A 1 149 ? -6.075 10.991 16.417 1.00 82.69 149 TYR A N 1
ATOM 1235 C CA . TYR A 1 149 ? -6.172 10.470 17.783 1.00 82.69 149 TYR A CA 1
ATOM 1236 C C . TYR A 1 149 ? -7.559 10.634 18.430 1.00 82.69 149 TYR A C 1
ATOM 1238 O O . TYR A 1 149 ? -7.770 10.184 19.557 1.00 82.69 149 TYR A O 1
ATOM 1246 N N . ARG A 1 150 ? -8.509 11.289 17.755 1.00 84.69 150 ARG A N 1
ATOM 1247 C CA . ARG A 1 150 ? -9.918 11.326 18.173 1.00 84.69 150 ARG A CA 1
ATOM 1248 C C . ARG A 1 150 ? -10.674 10.072 17.744 1.00 84.69 150 ARG A C 1
ATOM 1250 O O . ARG A 1 150 ? -11.678 9.740 18.371 1.00 84.69 150 ARG A O 1
ATOM 1257 N N . ASP A 1 151 ? -10.197 9.385 16.710 1.00 88.00 151 ASP A N 1
ATOM 1258 C CA . ASP A 1 151 ? -10.786 8.150 16.214 1.00 88.00 151 ASP A CA 1
ATOM 1259 C C . ASP A 1 151 ? -10.232 6.942 16.979 1.00 88.00 151 ASP A C 1
ATOM 1261 O O . ASP A 1 151 ? -9.158 6.407 16.695 1.00 88.00 151 ASP A O 1
ATOM 1265 N N . THR A 1 152 ? -10.997 6.487 17.970 1.00 86.25 152 THR A N 1
ATOM 1266 C CA . THR A 1 152 ? -10.616 5.335 18.791 1.00 86.25 152 THR A CA 1
ATOM 1267 C C . THR A 1 152 ? -10.499 4.048 17.982 1.00 86.25 152 THR A C 1
ATOM 1269 O O . THR A 1 152 ? -9.628 3.232 18.270 1.00 86.25 152 THR A O 1
ATOM 1272 N N . GLU A 1 153 ? -11.358 3.850 16.981 1.00 90.31 153 GLU A N 1
ATOM 1273 C CA . GLU A 1 153 ? -11.326 2.637 16.160 1.00 90.31 153 GLU A CA 1
ATOM 1274 C C . GLU A 1 153 ? -10.157 2.674 15.166 1.00 90.31 153 GLU A C 1
ATOM 1276 O O . GLU A 1 153 ? -9.521 1.644 14.936 1.00 90.31 153 GLU A O 1
ATOM 1281 N N . GLY A 1 154 ? -9.785 3.863 14.686 1.00 91.44 154 GLY A N 1
ATOM 1282 C CA . GLY A 1 154 ? -8.584 4.080 13.877 1.00 91.44 154 GLY A CA 1
ATOM 1283 C C . GLY A 1 154 ? -7.309 3.773 14.655 1.00 91.44 154 GLY A C 1
ATOM 1284 O O . GLY A 1 154 ? -6.433 3.068 14.153 1.00 91.44 154 GLY A O 1
ATOM 1285 N N . ILE A 1 155 ? -7.243 4.206 15.920 1.00 88.38 155 ILE A N 1
ATOM 1286 C CA . ILE A 1 155 ? -6.166 3.841 16.854 1.00 88.38 155 ILE A CA 1
ATOM 1287 C C . ILE A 1 155 ? -6.045 2.326 17.000 1.00 88.38 155 ILE A C 1
ATOM 1289 O O . ILE A 1 155 ? -4.935 1.795 16.904 1.00 88.38 155 ILE A O 1
ATOM 1293 N N . PHE A 1 156 ? -7.157 1.621 17.220 1.00 88.31 156 PHE A N 1
ATOM 1294 C CA . PHE A 1 156 ? -7.125 0.166 17.368 1.00 88.31 156 PHE A CA 1
ATOM 1295 C C . PHE A 1 156 ? -6.635 -0.527 16.100 1.00 88.31 156 PHE A C 1
ATOM 1297 O O . PHE A 1 156 ? -5.755 -1.385 16.181 1.00 88.31 156 PHE A O 1
ATOM 1304 N N . LEU A 1 157 ? -7.166 -0.139 14.940 1.00 93.44 157 LEU A N 1
ATOM 1305 C CA . LEU A 1 157 ? -6.798 -0.741 13.664 1.00 93.44 157 LEU A CA 1
ATOM 1306 C C . LEU A 1 157 ? -5.320 -0.495 13.326 1.00 93.44 157 LEU A C 1
ATOM 1308 O O . LEU A 1 157 ? -4.599 -1.444 13.014 1.00 93.44 157 LEU A O 1
ATOM 1312 N N . ALA A 1 158 ? -4.848 0.749 13.451 1.00 92.38 158 ALA A N 1
ATOM 1313 C CA . ALA A 1 158 ? -3.451 1.104 13.203 1.00 92.38 158 ALA A CA 1
ATOM 1314 C C . ALA A 1 158 ? -2.497 0.329 14.122 1.00 92.38 158 ALA A C 1
ATOM 1316 O O . ALA A 1 158 ? -1.480 -0.193 13.667 1.00 92.38 158 ALA A O 1
ATOM 1317 N N . TYR A 1 159 ? -2.849 0.197 15.404 1.00 88.31 159 TYR A N 1
ATOM 1318 C CA . TYR A 1 159 ? -2.064 -0.568 16.367 1.00 88.31 159 TYR A CA 1
ATOM 1319 C C . TYR A 1 159 ? -2.014 -2.065 16.029 1.00 88.31 159 TYR A C 1
ATOM 1321 O O . TYR A 1 159 ? -0.930 -2.650 16.020 1.00 88.31 159 TYR A O 1
ATOM 1329 N N . ILE A 1 160 ? -3.161 -2.690 15.734 1.00 91.19 160 ILE A N 1
ATOM 1330 C CA . ILE A 1 160 ? -3.223 -4.120 15.399 1.00 91.19 160 ILE A CA 1
ATOM 1331 C C . ILE A 1 160 ? -2.387 -4.405 14.148 1.00 91.19 160 ILE A C 1
ATOM 1333 O O . ILE A 1 160 ? -1.599 -5.354 14.153 1.00 91.19 160 ILE A O 1
ATOM 1337 N N . LEU A 1 161 ? -2.503 -3.573 13.108 1.00 93.38 161 LEU A N 1
ATOM 1338 C CA . LEU A 1 161 ? -1.704 -3.704 11.888 1.00 93.38 161 LEU A CA 1
ATOM 1339 C C . LEU A 1 161 ? -0.210 -3.527 12.176 1.00 93.38 161 LEU A C 1
ATOM 1341 O O . LEU A 1 161 ? 0.592 -4.379 11.794 1.00 93.38 161 LEU A O 1
ATOM 1345 N N . HIS A 1 162 ? 0.175 -2.466 12.886 1.00 90.75 162 HIS A N 1
ATOM 1346 C CA . HIS A 1 162 ? 1.578 -2.196 13.196 1.00 90.75 162 HIS A CA 1
ATOM 1347 C C . HIS A 1 162 ? 2.213 -3.330 14.011 1.00 90.75 162 HIS A C 1
ATOM 1349 O O . HIS A 1 162 ? 3.279 -3.828 13.663 1.00 90.75 162 HIS A O 1
ATOM 1355 N N . ARG A 1 163 ? 1.521 -3.821 15.045 1.00 89.06 163 ARG A N 1
ATOM 1356 C CA . ARG A 1 163 ? 2.010 -4.931 15.871 1.00 89.06 163 ARG A CA 1
ATOM 1357 C C . ARG A 1 163 ? 2.092 -6.245 15.102 1.00 89.06 163 ARG A C 1
ATOM 1359 O O . ARG A 1 163 ? 3.048 -6.994 15.269 1.00 89.06 163 ARG A O 1
ATOM 1366 N N . SER A 1 164 ? 1.089 -6.548 14.285 1.00 89.44 164 SER A N 1
ATOM 1367 C CA . SER A 1 164 ? 1.061 -7.809 13.537 1.00 89.44 164 SER A CA 1
ATOM 1368 C C . SER A 1 164 ? 2.134 -7.847 12.450 1.00 89.44 164 SER A C 1
ATOM 1370 O O . SER A 1 164 ? 2.689 -8.904 12.171 1.00 89.44 164 SER A O 1
ATOM 1372 N N . THR A 1 165 ? 2.479 -6.690 11.884 1.00 90.44 165 THR A N 1
ATOM 1373 C CA . THR A 1 165 ? 3.512 -6.566 10.846 1.00 90.44 165 THR A CA 1
ATOM 1374 C C . THR A 1 165 ? 4.946 -6.597 11.386 1.00 90.44 165 THR A C 1
ATOM 1376 O O . THR A 1 165 ? 5.871 -6.701 10.589 1.00 90.44 165 THR A O 1
ATOM 1379 N N . LEU A 1 166 ? 5.143 -6.585 12.714 1.00 87.50 166 LEU A N 1
ATOM 1380 C CA . LEU A 1 166 ? 6.443 -6.882 13.342 1.00 87.50 166 LEU A CA 1
ATOM 1381 C C . LEU A 1 166 ? 6.819 -8.368 13.245 1.00 87.50 166 LEU A C 1
ATOM 1383 O O . LEU A 1 166 ? 7.977 -8.728 13.443 1.00 87.50 166 LEU A O 1
ATOM 1387 N N . GLN A 1 167 ? 5.846 -9.247 12.994 1.00 86.06 167 GLN A N 1
ATOM 1388 C CA . GLN A 1 167 ? 6.103 -10.672 12.803 1.00 86.06 167 GLN A CA 1
ATOM 1389 C C . GLN A 1 167 ? 6.646 -10.917 11.385 1.00 86.06 167 GLN A C 1
ATOM 1391 O O . GLN A 1 167 ? 6.170 -10.311 10.430 1.00 86.06 167 GLN A O 1
ATOM 1396 N N . GLU A 1 168 ? 7.602 -11.838 11.216 1.00 75.31 168 GLU A N 1
ATOM 1397 C CA . GLU A 1 168 ? 8.155 -12.175 9.886 1.00 75.31 168 GLU A CA 1
ATOM 1398 C C . GLU A 1 168 ? 7.090 -12.758 8.931 1.00 75.31 168 GLU A C 1
ATOM 1400 O O . GLU A 1 168 ? 7.130 -12.591 7.704 1.00 75.31 168 GLU A O 1
ATOM 1405 N N . GLU A 1 169 ? 6.085 -13.423 9.497 1.00 86.44 169 GLU A N 1
ATOM 1406 C CA . GLU A 1 169 ? 4.950 -13.989 8.782 1.00 86.44 169 GLU A CA 1
ATOM 1407 C C . GLU A 1 169 ? 3.642 -13.427 9.330 1.00 86.44 169 GLU A C 1
ATOM 1409 O O . GLU A 1 169 ? 3.330 -13.572 10.510 1.00 86.44 169 GLU A O 1
ATOM 1414 N N . TYR A 1 170 ? 2.870 -12.793 8.448 1.00 90.44 170 TYR A N 1
ATOM 1415 C CA . TYR A 1 170 ? 1.540 -12.286 8.748 1.00 90.44 170 TYR A CA 1
ATOM 1416 C C . TYR A 1 170 ? 0.629 -12.402 7.523 1.00 90.44 170 TYR A C 1
ATOM 1418 O O . TYR A 1 170 ? 1.095 -12.410 6.380 1.00 90.44 170 TYR A O 1
ATOM 1426 N N . ASP A 1 171 ? -0.678 -12.458 7.778 1.00 92.19 171 ASP A N 1
ATOM 1427 C CA . ASP A 1 171 ? -1.724 -12.405 6.759 1.00 92.19 171 ASP A CA 1
ATOM 1428 C C . ASP A 1 171 ? -2.650 -11.220 7.040 1.00 92.19 171 ASP A C 1
ATOM 1430 O O . ASP A 1 171 ? -3.399 -11.210 8.018 1.00 92.19 171 ASP A O 1
ATOM 1434 N N . LEU A 1 172 ? -2.599 -10.215 6.163 1.00 93.06 172 LEU A N 1
ATOM 1435 C CA . LEU A 1 172 ? -3.408 -9.005 6.295 1.00 93.06 172 LEU A CA 1
ATOM 1436 C C . LEU A 1 172 ? -4.908 -9.295 6.247 1.00 93.06 172 LEU A C 1
ATOM 1438 O O . LEU A 1 172 ? -5.659 -8.626 6.949 1.00 93.06 172 LEU A O 1
ATOM 1442 N N . ARG A 1 173 ? -5.357 -10.288 5.467 1.00 93.62 173 ARG A N 1
ATOM 1443 C CA . ARG A 1 173 ? -6.787 -10.631 5.405 1.00 93.62 173 ARG A CA 1
ATOM 1444 C C . ARG A 1 173 ? -7.271 -11.154 6.746 1.00 93.62 173 ARG A C 1
ATOM 1446 O O . ARG A 1 173 ? -8.250 -10.642 7.276 1.00 93.62 173 ARG A O 1
ATOM 1453 N N . ALA A 1 174 ? -6.533 -12.104 7.316 1.00 93.62 174 ALA A N 1
ATOM 1454 C CA . ALA A 1 174 ? -6.849 -12.666 8.622 1.00 93.62 174 ALA A CA 1
ATOM 1455 C C . ALA A 1 174 ? -6.874 -11.585 9.718 1.00 93.62 174 ALA A C 1
ATOM 1457 O O . ALA A 1 174 ? -7.789 -11.566 10.538 1.00 93.62 174 ALA A O 1
ATOM 1458 N N . ILE A 1 175 ? -5.914 -10.651 9.691 1.00 93.06 175 ILE A N 1
ATOM 1459 C CA . ILE A 1 175 ? -5.847 -9.534 10.646 1.00 93.06 175 ILE A CA 1
ATOM 1460 C C . ILE A 1 175 ? -7.079 -8.621 10.531 1.00 93.06 175 ILE A C 1
ATOM 1462 O O . ILE A 1 175 ? -7.667 -8.245 11.548 1.00 93.06 175 ILE A O 1
ATOM 1466 N N . LEU A 1 176 ? -7.487 -8.260 9.310 1.00 93.81 176 LEU A N 1
ATOM 1467 C CA . LEU A 1 176 ? -8.669 -7.419 9.098 1.00 93.81 176 LEU A CA 1
ATOM 1468 C C . LEU A 1 176 ? -9.964 -8.131 9.514 1.00 93.81 176 LEU A C 1
ATOM 1470 O O . LEU A 1 176 ? -10.813 -7.520 10.166 1.00 93.81 176 LEU A O 1
ATOM 1474 N N . ASP A 1 177 ? -10.108 -9.415 9.185 1.00 92.31 177 ASP A N 1
ATOM 1475 C CA . ASP A 1 177 ? -11.281 -10.217 9.552 1.00 92.31 177 ASP A CA 1
ATOM 1476 C C . ASP A 1 177 ? -11.425 -10.357 11.074 1.00 92.31 177 ASP A C 1
ATOM 1478 O O . ASP A 1 177 ? -12.536 -10.264 11.619 1.00 92.31 177 ASP A O 1
ATOM 1482 N N . GLU A 1 178 ? -10.304 -10.538 11.777 1.00 90.44 178 GLU A N 1
ATOM 1483 C CA . GLU A 1 178 ? -10.258 -10.552 13.237 1.00 90.44 178 GLU A CA 1
ATOM 1484 C C . GLU A 1 178 ? -10.700 -9.200 13.808 1.00 90.44 178 GLU A C 1
ATOM 1486 O O . GLU A 1 178 ? -11.628 -9.157 14.622 1.00 90.44 178 GLU A O 1
ATOM 1491 N N . TYR A 1 179 ? -10.134 -8.092 13.316 1.00 91.31 179 TYR A N 1
ATOM 1492 C CA . TYR A 1 179 ? -10.520 -6.744 13.741 1.00 91.31 179 TYR A CA 1
ATOM 1493 C C . TYR A 1 179 ? -12.026 -6.482 13.560 1.00 91.31 179 TYR A C 1
ATOM 1495 O O . TYR A 1 179 ? -12.695 -6.057 14.507 1.00 91.31 179 TYR A O 1
ATOM 1503 N N . ILE A 1 180 ? -12.586 -6.792 12.384 1.00 90.94 180 ILE A N 1
ATOM 1504 C CA . ILE A 1 180 ? -14.017 -6.596 12.088 1.00 90.94 180 ILE A CA 1
ATOM 1505 C C . ILE A 1 180 ? -14.886 -7.438 13.031 1.00 90.94 180 ILE A C 1
ATOM 1507 O O . ILE A 1 180 ? -15.937 -6.991 13.503 1.00 90.94 180 ILE A O 1
ATOM 1511 N N . SER A 1 181 ? -14.471 -8.675 13.305 1.00 88.69 181 SER A N 1
ATOM 1512 C CA . SER A 1 181 ? -15.191 -9.580 14.203 1.00 88.69 181 SER A CA 1
ATOM 1513 C C . SER A 1 181 ? -15.204 -9.060 15.639 1.00 88.69 181 SER A C 1
ATOM 1515 O O . SER A 1 181 ? -16.229 -9.136 16.321 1.00 88.69 181 SER A O 1
ATOM 1517 N N . GLU A 1 182 ? -14.088 -8.511 16.111 1.00 85.75 182 GLU A N 1
ATOM 1518 C CA . GLU A 1 182 ? -14.007 -7.908 17.439 1.00 85.75 182 GLU A CA 1
ATOM 1519 C C . GLU A 1 182 ? -14.798 -6.606 17.547 1.00 85.75 182 GLU A C 1
ATOM 1521 O O . GLU A 1 182 ? -15.464 -6.376 18.556 1.00 85.75 182 GLU A O 1
ATOM 1526 N N . GLU A 1 183 ? -14.769 -5.769 16.515 1.00 86.38 183 GLU A N 1
ATOM 1527 C CA . GLU A 1 183 ? -15.542 -4.531 16.477 1.00 86.38 183 GLU A CA 1
ATOM 1528 C C . GLU A 1 183 ? -17.046 -4.806 16.597 1.00 86.38 183 GLU A C 1
ATOM 1530 O O . GLU A 1 183 ? -17.746 -4.160 17.383 1.00 86.38 183 GLU A O 1
ATOM 1535 N N . LYS A 1 184 ? -17.543 -5.829 15.889 1.00 86.81 184 LYS A N 1
ATOM 1536 C CA . LYS A 1 184 ? -18.938 -6.279 16.007 1.00 86.81 184 LYS A CA 1
ATOM 1537 C C . LYS A 1 184 ? -19.280 -6.689 17.438 1.00 86.81 184 LYS A C 1
ATOM 1539 O O . LYS A 1 184 ? -20.268 -6.197 17.979 1.00 86.81 184 LYS A O 1
ATOM 1544 N N . LYS A 1 185 ? -18.430 -7.498 18.083 1.00 86.75 185 LYS A N 1
ATOM 1545 C CA . LYS A 1 185 ? -18.616 -7.907 19.488 1.00 86.75 185 LYS A CA 1
ATOM 1546 C C . LYS A 1 185 ? -18.651 -6.702 20.432 1.00 86.75 185 LYS A C 1
ATOM 1548 O O . LYS A 1 185 ? -19.545 -6.611 21.267 1.00 86.75 185 LYS A O 1
ATOM 1553 N N . ARG A 1 186 ? -17.735 -5.736 20.275 1.00 81.94 186 ARG A N 1
ATOM 1554 C CA . ARG A 1 186 ? -17.714 -4.503 21.090 1.00 81.94 186 ARG A CA 1
ATOM 1555 C C . ARG A 1 186 ? -19.010 -3.707 20.946 1.00 81.94 186 ARG A C 1
ATOM 1557 O O . ARG A 1 186 ? -19.558 -3.227 21.939 1.00 81.94 186 ARG A O 1
ATOM 1564 N N . ARG A 1 187 ? -19.516 -3.590 19.718 1.00 81.81 187 ARG A N 1
ATOM 1565 C CA . ARG A 1 187 ? -20.761 -2.877 19.421 1.00 81.81 187 ARG A CA 1
ATOM 1566 C C . ARG A 1 187 ? -21.992 -3.596 19.980 1.00 81.81 187 ARG A C 1
ATOM 1568 O O . ARG A 1 187 ? -22.947 -2.939 20.384 1.00 81.81 187 ARG A O 1
ATOM 1575 N N . GLU A 1 188 ? -21.982 -4.925 20.024 1.00 82.56 188 GLU A N 1
ATOM 1576 C CA . GLU A 1 188 ? -23.037 -5.736 20.647 1.00 82.56 188 GLU A CA 1
ATOM 1577 C C . GLU A 1 188 ? -23.028 -5.622 22.180 1.00 82.56 188 GLU A C 1
ATOM 1579 O O . GLU A 1 188 ? -24.082 -5.429 22.784 1.00 82.56 188 GLU A O 1
ATOM 1584 N N . GLU A 1 189 ? -21.852 -5.649 22.815 1.00 79.44 189 GLU A N 1
ATOM 1585 C CA . GLU A 1 189 ? -21.704 -5.474 24.269 1.00 79.44 189 GLU A CA 1
ATOM 1586 C C . GLU A 1 189 ? -22.150 -4.084 24.756 1.00 79.44 189 GLU A C 1
ATOM 1588 O O . GLU A 1 189 ? -22.643 -3.946 25.87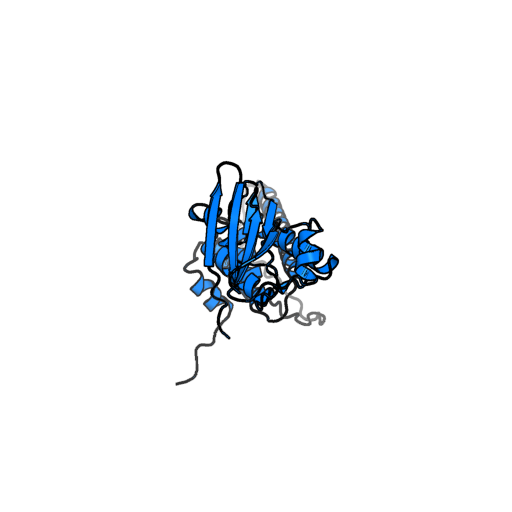8 1.00 79.44 189 GLU A O 1
ATOM 1593 N N . GLN A 1 190 ? -21.968 -3.043 23.936 1.00 70.56 190 GLN A N 1
ATOM 1594 C CA . GLN A 1 190 ? -22.441 -1.689 24.242 1.00 70.56 190 GLN A CA 1
ATOM 1595 C C . GLN A 1 190 ? -23.968 -1.608 24.223 1.00 70.56 190 GLN A C 1
ATOM 1597 O O . GLN A 1 190 ? -24.555 -1.132 25.191 1.00 70.56 190 GLN A O 1
ATOM 1602 N N . LYS A 1 191 ? -24.605 -2.165 23.188 1.00 72.25 191 LYS A N 1
ATOM 1603 C CA . LYS A 1 191 ? -26.071 -2.215 23.083 1.00 72.25 191 LYS A CA 1
ATOM 1604 C C . LYS A 1 191 ? -26.704 -2.961 24.255 1.00 72.25 191 LYS A C 1
ATOM 1606 O O . LYS A 1 191 ? -27.634 -2.460 24.870 1.00 72.25 191 LYS A O 1
ATOM 1611 N N . GLN A 1 192 ? -26.133 -4.105 24.642 1.00 66.19 192 GLN A N 1
ATOM 1612 C CA . GLN A 1 192 ? -26.627 -4.869 25.792 1.00 66.19 192 GLN A CA 1
ATOM 1613 C C . GLN A 1 192 ? -26.531 -4.092 27.115 1.00 66.19 192 GLN A C 1
ATOM 1615 O O . GLN A 1 192 ? -27.364 -4.284 27.993 1.00 66.19 192 GLN A O 1
ATOM 1620 N N . LYS A 1 193 ? -25.535 -3.212 27.289 1.00 59.62 193 LYS A N 1
ATOM 1621 C CA . LYS A 1 193 ? -25.415 -2.374 28.496 1.00 59.62 193 LYS A CA 1
ATOM 1622 C C . LYS A 1 193 ? -26.396 -1.206 28.509 1.00 59.62 193 LYS A C 1
ATOM 1624 O O . LYS A 1 193 ? -26.880 -0.859 29.583 1.00 59.62 193 LYS A O 1
ATOM 1629 N N . GLU A 1 194 ? -26.679 -0.622 27.351 1.00 56.91 194 GLU A N 1
ATOM 1630 C CA . GLU A 1 194 ? -27.685 0.435 27.207 1.00 56.91 194 GLU A CA 1
ATOM 1631 C C . GLU A 1 194 ? -29.094 -0.114 27.490 1.00 56.91 194 GLU A C 1
ATOM 1633 O O . GLU A 1 194 ? -29.807 0.467 28.309 1.00 56.91 194 GLU A O 1
ATOM 1638 N N . ASP A 1 195 ? -29.426 -1.301 26.968 1.00 54.78 195 ASP A N 1
ATOM 1639 C CA . ASP A 1 195 ? -30.709 -1.984 27.215 1.00 54.78 195 ASP A CA 1
ATOM 1640 C C . ASP A 1 195 ? -30.934 -2.339 28.702 1.00 54.78 195 ASP A C 1
ATOM 1642 O O . ASP A 1 195 ? -32.062 -2.320 29.195 1.00 54.78 195 ASP A O 1
ATOM 1646 N N . ILE A 1 196 ? -29.867 -2.633 29.456 1.00 54.56 196 ILE A N 1
ATOM 1647 C CA . ILE A 1 196 ? -29.950 -2.889 30.907 1.00 54.56 196 ILE A CA 1
ATOM 1648 C C . ILE A 1 196 ? -30.155 -1.581 31.697 1.00 54.56 196 ILE A C 1
ATOM 1650 O O . ILE A 1 196 ? -30.768 -1.596 32.767 1.00 54.56 196 ILE A O 1
ATOM 1654 N N . SER A 1 197 ? -29.669 -0.445 31.184 1.00 50.50 197 SER A N 1
ATOM 1655 C CA . SER A 1 197 ? -29.806 0.860 31.846 1.00 50.50 197 SER A CA 1
ATOM 1656 C C . SER A 1 197 ? -31.186 1.502 31.659 1.00 50.50 197 SER A C 1
ATOM 1658 O O . SER A 1 197 ? -31.662 2.166 32.577 1.00 50.50 197 SER A O 1
ATOM 1660 N N . ASP A 1 198 ? -31.862 1.237 30.535 1.00 42.69 198 ASP A N 1
ATOM 1661 C CA . ASP A 1 198 ? -33.193 1.791 30.220 1.00 42.69 198 ASP A CA 1
ATOM 1662 C C . ASP A 1 198 ? -34.353 0.944 30.802 1.00 42.69 198 ASP A C 1
ATOM 1664 O O . ASP A 1 198 ? -35.514 1.348 30.808 1.00 42.69 198 ASP A O 1
ATOM 1668 N N . GLY A 1 199 ? -34.043 -0.237 31.354 1.00 44.19 199 GLY A N 1
ATOM 1669 C CA . GLY A 1 199 ? -35.008 -1.163 31.960 1.00 44.19 199 GLY A CA 1
ATOM 1670 C C . GLY A 1 199 ? -35.258 -0.994 33.465 1.00 44.19 199 GLY A C 1
ATOM 1671 O O . GLY A 1 199 ? -36.028 -1.770 34.029 1.00 44.19 199 GLY A O 1
ATOM 1672 N N . THR A 1 200 ? -34.636 -0.019 34.142 1.00 45.41 200 THR A N 1
ATOM 1673 C CA . THR A 1 200 ? -34.784 0.163 35.603 1.00 45.41 200 THR A CA 1
ATOM 1674 C C . THR A 1 200 ? -35.426 1.508 35.960 1.00 45.41 200 THR A C 1
ATOM 1676 O O . THR A 1 200 ? -34.842 2.335 36.652 1.00 45.41 200 THR A O 1
ATOM 1679 N N . ILE A 1 201 ? -36.674 1.710 35.527 1.00 38.41 201 ILE A N 1
ATOM 1680 C CA . ILE A 1 201 ? -37.638 2.554 36.249 1.00 38.41 201 ILE A CA 1
ATOM 1681 C C . ILE A 1 201 ? -38.680 1.605 36.840 1.00 38.41 201 ILE A C 1
ATOM 1683 O O . ILE A 1 201 ? -39.687 1.288 36.214 1.00 38.41 201 ILE A O 1
ATOM 1687 N N . PHE A 1 202 ? -38.423 1.127 38.054 1.00 31.38 202 PHE A N 1
ATOM 1688 C CA . PHE A 1 202 ? -39.479 0.615 38.919 1.00 31.38 202 PHE A CA 1
ATOM 1689 C C . PHE A 1 202 ? -39.572 1.577 40.100 1.00 31.38 202 PHE A C 1
ATOM 1691 O O . PHE A 1 202 ? -38.777 1.527 41.035 1.00 31.38 202 PHE A O 1
ATOM 1698 N N . THR A 1 203 ? -40.507 2.520 40.007 1.00 37.44 203 THR A N 1
ATOM 1699 C CA . THR A 1 203 ? -40.965 3.307 41.149 1.00 37.44 203 THR A CA 1
ATOM 1700 C C . THR A 1 203 ? -41.683 2.369 42.109 1.00 37.44 203 THR A C 1
ATOM 1702 O O . THR A 1 203 ? -42.783 1.914 41.799 1.00 37.44 203 THR A O 1
ATOM 1705 N N . VAL A 1 204 ? -41.089 2.109 43.269 1.00 32.22 204 VAL A N 1
ATOM 1706 C CA . VAL A 1 204 ? -41.846 1.797 44.483 1.00 32.22 204 VAL A CA 1
ATOM 1707 C C . VAL A 1 204 ? -41.172 2.557 45.617 1.00 32.22 204 VAL A C 1
ATOM 1709 O O . VAL A 1 204 ? -40.088 2.197 46.071 1.00 32.22 204 VAL A O 1
ATOM 1712 N N . GLU A 1 205 ? -41.801 3.660 46.009 1.00 31.97 205 GLU A N 1
ATOM 1713 C CA . GLU A 1 205 ? -41.664 4.201 47.355 1.00 31.97 205 GLU A CA 1
ATOM 1714 C C . GLU A 1 205 ? -42.138 3.110 48.329 1.00 31.97 205 GLU A C 1
ATOM 1716 O O . GLU A 1 205 ? -43.272 2.646 48.225 1.00 31.97 205 GLU A O 1
ATOM 1721 N N . ASP A 1 206 ? -41.260 2.637 49.209 1.00 30.67 206 ASP A N 1
ATOM 1722 C CA . ASP A 1 206 ? -41.296 2.955 50.646 1.00 30.67 206 ASP A CA 1
ATOM 1723 C C . ASP A 1 206 ? -40.756 1.811 51.531 1.00 30.67 206 ASP A C 1
ATOM 1725 O O . ASP A 1 206 ? -41.045 0.636 51.318 1.00 30.67 206 ASP A O 1
ATOM 1729 N N . GLU A 1 207 ? -39.976 2.237 52.527 1.00 30.09 207 GLU A N 1
ATOM 1730 C CA . GLU A 1 207 ? -39.536 1.571 53.765 1.00 30.09 207 GLU A CA 1
ATOM 1731 C C . GLU A 1 207 ? -38.800 0.209 53.746 1.00 30.09 207 GLU A C 1
ATOM 1733 O O . GLU A 1 207 ? -39.359 -0.855 53.490 1.00 30.09 207 GLU A O 1
ATOM 1738 N N . GLY A 1 208 ? -37.546 0.237 54.231 1.00 26.77 208 GLY A N 1
ATOM 1739 C CA . GLY A 1 208 ? -36.898 -0.916 54.869 1.00 26.77 208 GLY A CA 1
ATOM 1740 C C . GLY A 1 208 ? -35.412 -1.071 54.555 1.00 26.77 208 GLY A C 1
ATOM 1741 O O . GLY A 1 208 ? -35.039 -1.559 53.494 1.00 26.77 208 GLY A O 1
ATOM 1742 N N . GLU A 1 209 ? -34.560 -0.680 55.502 1.00 36.09 209 GLU A N 1
ATOM 1743 C CA . GLU A 1 209 ? -33.138 -1.028 55.554 1.00 36.09 209 GLU A CA 1
ATOM 1744 C C . GLU A 1 209 ? -32.923 -2.548 55.429 1.00 36.09 209 GLU A C 1
ATOM 1746 O O . GLU A 1 209 ? -33.528 -3.305 56.177 1.00 36.09 209 GLU A O 1
ATOM 1751 N N . GLU A 1 210 ? -32.027 -2.987 54.538 1.00 25.50 210 GLU A N 1
ATOM 1752 C CA . GLU A 1 210 ? -30.972 -3.969 54.845 1.00 25.50 210 GLU A CA 1
ATOM 1753 C C . GLU A 1 210 ? -30.055 -4.179 53.627 1.00 25.50 210 GLU A C 1
ATOM 1755 O O . GLU A 1 210 ? -30.474 -4.532 52.522 1.00 25.50 210 GLU A O 1
ATOM 1760 N N . ALA A 1 211 ? -28.761 -3.939 53.841 1.00 34.47 211 ALA A N 1
ATOM 1761 C CA . ALA A 1 211 ? -27.707 -4.217 52.882 1.00 34.47 211 ALA A CA 1
ATOM 1762 C C . ALA A 1 211 ? -27.546 -5.734 52.711 1.00 34.47 211 ALA A C 1
ATOM 1764 O O . ALA A 1 211 ? -27.194 -6.431 53.660 1.00 34.47 211 ALA A O 1
ATOM 1765 N N . VAL A 1 212 ? -27.738 -6.243 51.491 1.00 26.42 212 VAL A N 1
ATOM 1766 C CA . VAL A 1 212 ? -27.378 -7.626 51.149 1.00 26.42 212 VAL A CA 1
ATOM 1767 C C . VAL A 1 212 ? -26.385 -7.618 49.992 1.00 26.42 212 VAL A C 1
ATOM 1769 O O . VAL A 1 212 ? -26.742 -7.446 48.825 1.00 26.42 212 VAL A O 1
ATOM 1772 N N . GLU A 1 213 ? -25.114 -7.817 50.343 1.00 28.50 213 GLU A N 1
ATOM 1773 C CA . GLU A 1 213 ? -24.036 -8.182 49.428 1.00 28.50 213 GLU A CA 1
ATOM 1774 C C . GLU A 1 213 ? -24.418 -9.454 48.652 1.00 28.50 213 GLU A C 1
ATOM 1776 O O . GLU A 1 213 ? -24.520 -10.544 49.217 1.00 28.50 213 GLU A O 1
ATOM 1781 N N . LYS A 1 214 ? -24.593 -9.352 47.331 1.00 27.17 214 LYS A N 1
ATOM 1782 C CA . LYS A 1 214 ? -24.646 -10.534 46.461 1.00 27.17 214 LYS A CA 1
ATOM 1783 C C . LYS A 1 214 ? -23.232 -10.929 46.050 1.00 27.17 214 LYS A C 1
ATOM 1785 O O . LYS A 1 214 ? -22.726 -10.532 45.003 1.00 27.17 214 LYS A O 1
ATOM 1790 N N . ILE A 1 215 ? -22.616 -11.741 46.901 1.00 27.88 215 ILE A N 1
ATOM 1791 C CA . ILE A 1 215 ? -21.443 -12.558 46.589 1.00 27.88 215 ILE A CA 1
ATOM 1792 C C . ILE A 1 215 ? -21.887 -13.631 45.581 1.00 27.88 215 ILE A C 1
ATOM 1794 O O . ILE A 1 215 ? -22.665 -14.524 45.919 1.00 27.88 215 ILE A O 1
ATOM 1798 N N . TYR A 1 216 ? -21.409 -13.564 44.336 1.00 27.53 216 TYR A N 1
ATOM 1799 C CA . TYR A 1 216 ? -21.534 -14.691 43.408 1.00 27.53 216 TYR A CA 1
ATOM 1800 C C . TYR A 1 216 ? -20.583 -15.800 43.867 1.00 27.53 216 TYR A C 1
ATOM 1802 O O . TYR A 1 216 ? -19.363 -15.665 43.793 1.00 27.53 216 TYR A O 1
ATOM 1810 N N . THR A 1 217 ? -21.144 -16.899 44.366 1.00 26.14 217 THR A N 1
ATOM 1811 C CA . THR A 1 217 ? -20.393 -18.104 44.717 1.00 26.14 217 THR A CA 1
ATOM 1812 C C . THR A 1 217 ? -20.039 -18.872 43.444 1.00 26.14 217 THR A C 1
ATOM 1814 O O . THR A 1 217 ? -20.896 -19.448 42.774 1.00 26.14 217 THR A O 1
ATOM 1817 N N . VAL A 1 218 ? -18.752 -18.866 43.095 1.00 31.20 218 VAL A N 1
ATOM 1818 C CA . VAL A 1 218 ? -18.174 -19.756 42.082 1.00 31.20 218 VAL A CA 1
ATOM 1819 C C . VAL A 1 218 ? -18.154 -21.167 42.669 1.00 31.20 218 VAL A C 1
ATOM 1821 O O . VAL A 1 218 ? -17.547 -21.396 43.714 1.00 31.20 218 VAL A O 1
ATOM 1824 N N . ARG A 1 219 ? -18.839 -22.113 42.021 1.00 28.27 219 ARG A N 1
ATOM 1825 C CA . ARG A 1 219 ? -18.709 -23.542 42.330 1.00 28.27 219 ARG A CA 1
ATOM 1826 C C . ARG A 1 219 ? -17.377 -24.036 41.746 1.00 28.27 219 ARG A C 1
ATOM 1828 O O . ARG A 1 219 ? -17.175 -23.853 40.546 1.00 28.27 219 ARG A O 1
ATOM 1835 N N . PRO A 1 220 ? -16.468 -24.615 42.545 1.00 34.09 220 PRO A N 1
ATOM 1836 C CA . PRO A 1 220 ? -15.306 -25.310 42.012 1.00 34.09 220 PRO A CA 1
ATOM 1837 C C . PRO A 1 220 ? -15.790 -26.647 41.438 1.00 34.09 220 PRO A C 1
ATOM 1839 O O . PRO A 1 220 ? -16.617 -27.288 42.077 1.00 34.09 220 PRO A O 1
ATOM 1842 N N . ASP A 1 221 ? -15.326 -27.001 40.238 1.00 30.67 221 ASP A N 1
ATOM 1843 C CA . ASP A 1 221 ? -15.385 -28.331 39.587 1.00 30.67 221 ASP A CA 1
ATOM 1844 C C . ASP A 1 221 ? -15.995 -28.316 38.173 1.00 30.67 221 ASP A C 1
ATOM 1846 O O . ASP A 1 221 ? -16.879 -29.106 37.848 1.00 30.67 221 ASP A O 1
ATOM 1850 N N . ASP A 1 222 ? -15.473 -27.453 37.294 1.00 28.86 222 ASP A N 1
ATOM 1851 C CA . ASP A 1 222 ? -15.632 -27.615 35.843 1.00 28.86 222 ASP A CA 1
ATOM 1852 C C . ASP A 1 222 ? -14.237 -27.687 35.180 1.00 28.86 222 ASP A C 1
ATOM 1854 O O . ASP A 1 222 ? -13.560 -26.661 35.046 1.00 28.86 222 ASP A O 1
ATOM 1858 N N . PRO A 1 223 ? -13.728 -28.885 34.824 1.00 30.84 223 PRO A N 1
ATOM 1859 C CA . PRO A 1 223 ? -12.352 -29.071 34.363 1.00 30.84 223 PRO A CA 1
ATOM 1860 C C . PRO A 1 223 ? -12.166 -28.843 32.851 1.00 30.84 223 PRO A C 1
ATOM 1862 O O . PRO A 1 223 ? -11.215 -29.358 32.269 1.00 30.84 223 PRO A O 1
ATOM 1865 N N . SER A 1 224 ? -13.028 -28.057 32.193 1.00 27.55 224 SER A N 1
ATOM 1866 C CA . SER A 1 224 ? -12.881 -27.732 30.761 1.00 27.55 224 SER A CA 1
ATOM 1867 C C . SER A 1 224 ? -12.231 -26.370 30.475 1.00 27.55 224 SER A C 1
ATOM 1869 O O . SER A 1 224 ? -12.085 -25.992 29.311 1.00 27.55 224 SER A O 1
ATOM 1871 N N . ALA A 1 225 ? -11.790 -25.631 31.494 1.00 31.95 225 ALA A N 1
ATOM 1872 C CA . ALA A 1 225 ? -11.015 -24.407 31.303 1.00 31.95 225 ALA A CA 1
ATOM 1873 C C . ALA A 1 225 ? -9.521 -24.726 31.113 1.00 31.95 225 ALA A C 1
ATOM 1875 O O . ALA A 1 225 ? -8.682 -24.329 31.920 1.00 31.95 225 ALA A O 1
ATOM 1876 N N . MET A 1 226 ? -9.165 -25.443 30.040 1.00 26.95 226 MET A N 1
ATOM 1877 C CA . MET A 1 226 ? -7.811 -25.292 29.505 1.00 26.95 226 MET A CA 1
ATOM 1878 C C . MET A 1 226 ? -7.715 -23.857 28.998 1.00 26.95 226 MET A C 1
ATOM 1880 O O . MET A 1 226 ? -8.361 -23.481 28.023 1.00 26.95 226 MET A O 1
ATOM 1884 N N . GLU A 1 227 ? -6.964 -23.050 29.742 1.00 37.62 227 GLU A N 1
ATOM 1885 C CA . GLU A 1 227 ? -6.571 -21.697 29.391 1.00 37.62 227 GLU A CA 1
ATOM 1886 C C . GLU A 1 227 ? -6.014 -21.667 27.963 1.00 37.62 227 GLU A C 1
ATOM 1888 O O . GLU A 1 227 ? -4.819 -21.858 27.728 1.00 37.62 227 GLU A O 1
ATOM 1893 N N . GLU A 1 228 ? -6.854 -21.313 26.994 1.00 28.19 228 GLU A N 1
ATOM 1894 C CA . GLU A 1 228 ? -6.365 -20.488 25.905 1.00 28.19 228 GLU A CA 1
ATOM 1895 C C . GLU A 1 228 ? -5.889 -19.199 26.566 1.00 28.19 228 GLU A C 1
ATOM 1897 O O . GLU A 1 228 ? -6.686 -18.323 26.916 1.00 28.19 228 GLU A O 1
ATOM 1902 N N . LYS A 1 229 ? -4.580 -19.115 26.823 1.00 30.88 229 LYS A N 1
ATOM 1903 C CA . LYS A 1 229 ? -3.900 -17.877 27.194 1.00 30.88 229 LYS A CA 1
ATOM 1904 C C . LYS A 1 229 ? -4.260 -16.841 26.137 1.00 30.88 229 LYS A C 1
ATOM 1906 O O . LYS A 1 229 ? -3.631 -16.765 25.085 1.00 30.88 229 LYS A O 1
ATOM 1911 N N . LYS A 1 230 ? -5.319 -16.074 26.404 1.00 36.97 230 LYS A N 1
ATOM 1912 C CA . LYS A 1 230 ? -5.822 -15.028 25.521 1.00 36.97 230 LYS A CA 1
ATOM 1913 C C . LYS A 1 230 ? -4.664 -14.075 25.280 1.00 36.97 230 LYS A C 1
ATOM 1915 O O . LYS A 1 230 ? -4.308 -13.288 26.155 1.00 36.97 230 LYS A O 1
ATOM 1920 N N . ARG A 1 231 ? -4.121 -14.123 24.065 1.00 39.22 231 ARG A N 1
ATOM 1921 C CA . ARG A 1 231 ? -3.047 -13.281 23.501 1.00 39.22 231 ARG A CA 1
ATOM 1922 C C . ARG A 1 231 ? -3.313 -11.759 23.621 1.00 39.22 231 ARG A C 1
ATOM 1924 O 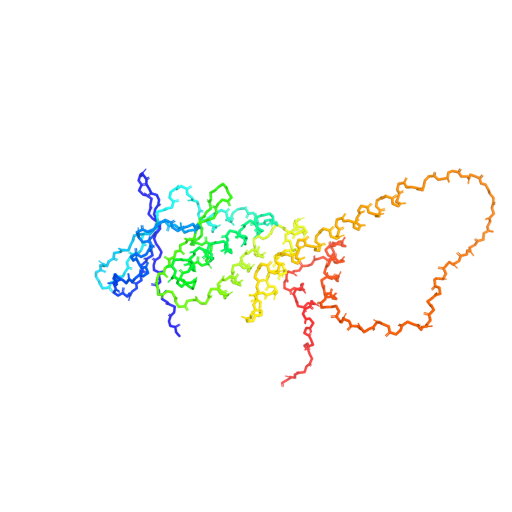O . ARG A 1 231 ? -2.467 -10.937 23.280 1.00 39.22 231 ARG A O 1
ATOM 1931 N N . TYR A 1 232 ? -4.476 -11.395 24.166 1.00 47.84 232 TYR A N 1
ATOM 1932 C CA . TYR A 1 232 ? -5.143 -10.096 24.184 1.00 47.84 232 TYR A CA 1
ATOM 1933 C C . TYR A 1 232 ? -5.265 -9.443 25.572 1.00 47.84 232 TYR A C 1
ATOM 1935 O O . TYR A 1 232 ? -5.983 -8.454 25.734 1.00 47.84 232 TYR A O 1
ATOM 1943 N N . GLY A 1 233 ? -4.541 -9.935 26.582 1.00 53.06 233 GLY A N 1
ATOM 1944 C CA . GLY A 1 233 ? -4.339 -9.185 27.832 1.00 53.06 233 GLY A CA 1
ATOM 1945 C C . GLY A 1 233 ? -3.904 -7.719 27.612 1.00 53.06 233 GLY A C 1
ATOM 1946 O O . GLY A 1 233 ? -4.479 -6.830 28.246 1.00 53.06 233 GLY A O 1
ATOM 1947 N N . PRO A 1 234 ? -2.967 -7.429 26.687 1.00 55.84 234 PRO A N 1
ATOM 1948 C CA . PRO A 1 234 ? -2.493 -6.064 26.453 1.00 55.84 234 PRO A CA 1
ATOM 1949 C C . PRO A 1 234 ? -3.516 -5.158 25.755 1.00 55.84 234 PRO A C 1
ATOM 1951 O O . PRO A 1 234 ? -3.677 -4.001 26.136 1.00 55.84 234 PRO A O 1
ATOM 1954 N N . ILE A 1 235 ? -4.289 -5.698 24.807 1.00 51.97 235 ILE A N 1
ATOM 1955 C CA . ILE A 1 235 ? -5.301 -4.941 24.051 1.00 51.97 235 ILE A CA 1
ATOM 1956 C C . ILE A 1 235 ? -6.460 -4.517 24.960 1.00 51.97 235 ILE A C 1
ATOM 1958 O O . ILE A 1 235 ? -6.874 -3.363 24.933 1.00 51.97 235 ILE A O 1
ATOM 1962 N N . ARG A 1 236 ? -6.911 -5.377 25.885 1.00 55.19 236 ARG A N 1
ATOM 1963 C CA . ARG A 1 236 ? -7.897 -4.983 26.914 1.00 55.19 236 ARG A CA 1
ATOM 1964 C C . ARG A 1 236 ? -7.403 -3.856 27.830 1.00 55.19 236 ARG A C 1
ATOM 1966 O O . ARG A 1 236 ? -8.193 -2.983 28.193 1.00 55.19 236 ARG A O 1
ATOM 1973 N N . LYS A 1 237 ? -6.118 -3.856 28.202 1.00 61.12 237 LYS A N 1
ATOM 1974 C CA . LYS A 1 237 ? -5.509 -2.789 29.021 1.00 61.12 237 LYS A CA 1
ATOM 1975 C C . LYS A 1 237 ? -5.430 -1.468 28.251 1.00 61.12 237 LYS A C 1
ATOM 1977 O O . LYS A 1 237 ? -5.786 -0.426 28.798 1.00 61.12 237 LYS A O 1
ATOM 1982 N N . MET A 1 238 ? -5.036 -1.532 26.981 1.00 55.97 238 MET A N 1
ATOM 1983 C CA . MET A 1 238 ? -5.008 -0.401 26.052 1.00 55.97 238 MET A CA 1
ATOM 1984 C C . MET A 1 238 ? -6.401 0.229 25.888 1.00 55.97 238 MET A C 1
ATOM 1986 O O . MET A 1 238 ? -6.562 1.434 26.082 1.00 55.97 238 MET A O 1
ATOM 1990 N N . ILE A 1 239 ? -7.426 -0.602 25.656 1.00 57.25 239 ILE A N 1
ATOM 1991 C CA . ILE A 1 239 ? -8.839 -0.198 25.561 1.00 57.25 239 ILE A CA 1
ATOM 1992 C C . ILE A 1 239 ? -9.283 0.565 26.819 1.00 57.25 239 ILE A C 1
ATOM 1994 O O . ILE A 1 239 ? -9.923 1.613 26.725 1.00 57.25 239 ILE A O 1
ATOM 1998 N N . GLY A 1 240 ? -8.922 0.078 28.011 1.00 57.34 240 GLY A N 1
ATOM 1999 C CA . GLY A 1 240 ? -9.246 0.749 29.273 1.00 57.34 240 GLY A CA 1
ATOM 2000 C C . GLY A 1 240 ? -8.590 2.128 29.427 1.00 57.34 240 GLY A C 1
ATOM 2001 O O . GLY A 1 240 ? -9.211 3.046 29.969 1.00 57.34 240 GLY A O 1
ATOM 2002 N N . LYS A 1 241 ? -7.359 2.305 28.931 1.00 59.62 241 LYS A N 1
ATOM 2003 C CA . LYS A 1 241 ? -6.619 3.577 29.015 1.00 59.62 241 LYS A CA 1
ATOM 2004 C C . LYS A 1 241 ? -7.128 4.625 28.025 1.00 59.62 241 LYS A C 1
ATOM 2006 O O . LYS A 1 241 ? -7.362 5.757 28.442 1.00 59.62 241 LYS A O 1
ATOM 2011 N N . ILE A 1 242 ? -7.406 4.233 26.776 1.00 57.69 242 ILE A N 1
ATOM 2012 C CA . ILE A 1 242 ? -8.084 5.102 25.792 1.00 57.69 242 ILE A CA 1
ATOM 2013 C C . ILE A 1 242 ? -9.407 5.604 26.377 1.00 57.69 242 ILE A C 1
ATOM 2015 O O . ILE A 1 242 ? -9.671 6.803 26.399 1.00 57.69 242 ILE A O 1
ATOM 2019 N N . ARG A 1 243 ? -10.208 4.694 26.950 1.00 51.84 243 ARG A N 1
ATOM 2020 C CA . ARG A 1 243 ? -11.524 5.025 27.518 1.00 51.84 243 ARG A CA 1
ATOM 2021 C C . ARG A 1 243 ? -11.461 5.939 28.747 1.00 51.84 243 ARG A C 1
ATOM 2023 O O . ARG A 1 243 ? -12.451 6.583 29.071 1.00 51.84 243 ARG A O 1
ATOM 2030 N N . THR A 1 244 ? -10.336 5.972 29.460 1.00 57.09 244 THR A N 1
ATOM 2031 C CA . THR A 1 244 ? -10.156 6.798 30.670 1.00 57.09 244 THR A CA 1
ATOM 2032 C C . THR A 1 244 ? -9.444 8.123 30.398 1.00 57.09 244 THR A C 1
ATOM 2034 O O . THR A 1 244 ? -9.241 8.892 31.335 1.00 57.09 244 THR A O 1
ATOM 2037 N N . GLY A 1 245 ? -9.046 8.401 29.149 1.00 48.91 245 GLY A N 1
ATOM 2038 C CA . GLY A 1 245 ? -8.315 9.619 28.782 1.00 48.91 245 GLY A CA 1
ATOM 2039 C C . GLY A 1 245 ? -6.909 9.719 29.389 1.00 48.91 245 GLY A C 1
ATOM 2040 O O . GLY A 1 245 ? -6.248 10.741 29.233 1.00 48.91 245 GLY A O 1
ATOM 2041 N N . ARG A 1 246 ? -6.420 8.668 30.068 1.00 49.06 246 ARG A N 1
ATOM 2042 C CA . ARG A 1 246 ? -5.037 8.556 30.567 1.00 49.06 246 ARG A CA 1
ATOM 2043 C C . ARG A 1 246 ? -4.130 8.005 29.473 1.00 49.06 246 ARG A C 1
ATOM 2045 O O . ARG A 1 246 ? -3.504 6.959 29.638 1.00 49.06 246 ARG A O 1
ATOM 2052 N N . TRP A 1 247 ? -4.124 8.678 28.335 1.00 53.97 247 TRP A N 1
ATOM 2053 C CA . TRP A 1 247 ? -3.279 8.331 27.205 1.00 53.97 247 TRP A CA 1
ATOM 2054 C C . TRP A 1 247 ? -2.181 9.389 27.053 1.00 53.97 247 TRP A C 1
ATOM 2056 O O . TRP A 1 247 ? -2.466 10.584 27.101 1.00 53.97 247 TRP A O 1
ATOM 2066 N N . GLY A 1 248 ? -0.936 8.930 26.891 1.00 61.25 248 GLY A N 1
ATOM 2067 C CA . GLY A 1 248 ? 0.267 9.749 26.703 1.00 61.25 248 GLY A CA 1
ATOM 2068 C C . GLY A 1 248 ? 0.867 9.609 2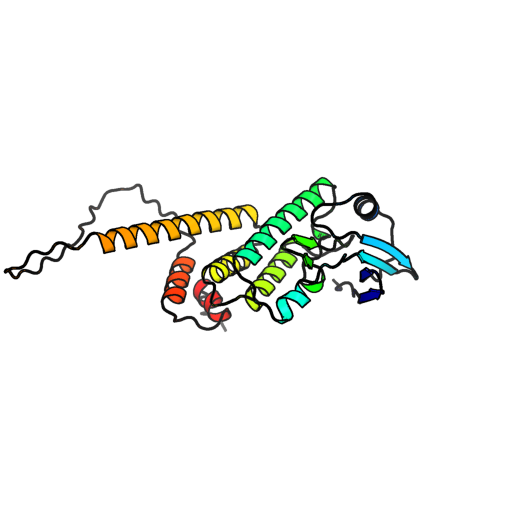5.298 1.00 61.25 248 GLY A C 1
ATOM 2069 O O . GLY A 1 248 ? 0.178 9.811 24.302 1.00 61.25 248 GLY A O 1
ATOM 2070 N N . ASN A 1 249 ? 2.158 9.292 25.195 1.00 58.50 249 ASN A N 1
ATOM 2071 C CA . ASN A 1 249 ? 2.854 9.153 23.914 1.00 58.50 249 ASN A CA 1
ATOM 2072 C C . ASN A 1 249 ? 2.626 7.760 23.274 1.00 58.50 249 ASN A C 1
ATOM 2074 O O . ASN A 1 249 ? 2.451 6.765 23.975 1.00 58.50 249 ASN A O 1
ATOM 2078 N N . TRP A 1 250 ? 2.669 7.670 21.940 1.00 59.69 250 TRP A N 1
ATOM 2079 C CA . TRP A 1 250 ? 2.567 6.415 21.180 1.00 59.69 250 TRP A CA 1
ATOM 2080 C C . TRP A 1 250 ? 3.687 5.421 21.527 1.00 59.69 250 TRP A C 1
ATOM 2082 O O . TRP A 1 250 ? 3.440 4.220 21.625 1.00 59.69 250 TRP A O 1
ATOM 2092 N N . GLN A 1 251 ? 4.913 5.903 21.773 1.00 57.34 251 GLN A N 1
ATOM 2093 C CA . GLN A 1 251 ? 5.991 5.033 22.257 1.00 57.34 251 GLN A CA 1
ATOM 2094 C C . GLN A 1 251 ? 5.689 4.437 23.641 1.00 57.34 251 GLN A C 1
ATOM 2096 O O . GLN A 1 251 ? 5.994 3.268 23.857 1.00 57.34 251 GLN A O 1
ATOM 2101 N N . ASP A 1 252 ? 5.046 5.175 24.551 1.00 61.25 252 ASP A N 1
ATOM 2102 C CA . ASP A 1 252 ? 4.706 4.666 25.892 1.00 61.25 252 ASP A CA 1
ATOM 2103 C C . ASP A 1 252 ? 3.656 3.553 25.804 1.00 61.25 252 ASP A C 1
ATOM 2105 O O . ASP A 1 252 ? 3.727 2.546 26.503 1.00 61.25 252 ASP A O 1
ATOM 2109 N N . LEU A 1 253 ? 2.708 3.709 24.880 1.00 59.72 253 LEU A N 1
ATOM 2110 C CA . LEU A 1 253 ? 1.673 2.729 24.589 1.00 59.72 253 LEU A CA 1
ATOM 2111 C C . LEU A 1 253 ? 2.258 1.399 24.104 1.00 59.72 253 LEU A C 1
ATOM 2113 O O . LEU A 1 253 ? 1.874 0.351 24.611 1.00 59.72 253 LEU A O 1
ATOM 2117 N N . ILE A 1 254 ? 3.189 1.437 23.147 1.00 58.66 254 ILE A N 1
ATOM 2118 C CA . ILE A 1 254 ? 3.861 0.232 22.645 1.00 58.66 254 ILE A CA 1
ATOM 2119 C C . ILE A 1 254 ? 4.738 -0.380 23.748 1.00 58.66 254 ILE A C 1
ATOM 2121 O O . ILE A 1 254 ? 4.618 -1.569 24.033 1.00 58.66 254 ILE A O 1
ATOM 2125 N N . THR A 1 255 ? 5.542 0.437 24.436 1.00 57.59 255 THR A N 1
ATOM 2126 C CA . THR A 1 255 ? 6.507 -0.021 25.455 1.00 57.59 255 THR A CA 1
ATOM 2127 C C . THR A 1 255 ? 5.826 -0.688 26.657 1.00 57.59 255 THR A C 1
ATOM 2129 O O . THR A 1 255 ? 6.287 -1.718 27.145 1.00 57.59 255 THR A O 1
ATOM 2132 N N . GLU A 1 256 ? 4.698 -0.153 27.130 1.00 55.25 256 GLU A N 1
ATOM 2133 C CA . GLU A 1 256 ? 3.954 -0.736 28.256 1.00 55.25 256 GLU A CA 1
ATOM 2134 C C . GLU A 1 256 ? 3.129 -1.975 27.874 1.00 55.25 256 GLU A C 1
ATOM 2136 O O . GLU A 1 256 ? 2.807 -2.800 28.735 1.00 55.25 256 GLU A O 1
ATOM 2141 N N . ILE A 1 257 ? 2.739 -2.099 26.603 1.00 54.16 257 ILE A N 1
ATOM 2142 C CA . ILE A 1 257 ? 1.979 -3.244 26.091 1.00 54.16 257 ILE A CA 1
ATOM 2143 C C . ILE A 1 257 ? 2.904 -4.432 25.832 1.00 54.16 257 ILE A C 1
ATOM 2145 O O . ILE A 1 257 ? 2.539 -5.561 26.178 1.00 54.16 257 ILE A O 1
ATOM 2149 N N . ASP A 1 258 ? 4.074 -4.180 25.249 1.00 52.81 258 ASP A N 1
ATOM 2150 C CA . ASP A 1 258 ? 5.032 -5.228 24.905 1.00 52.81 258 ASP A CA 1
ATOM 2151 C C . ASP A 1 258 ? 5.834 -5.721 26.112 1.00 52.81 258 ASP A C 1
ATOM 2153 O O . ASP A 1 258 ? 6.479 -6.761 26.010 1.00 52.81 258 ASP A O 1
ATOM 2157 N N . GLY A 1 259 ? 5.727 -5.048 27.267 1.00 49.94 259 GLY A N 1
ATOM 2158 C CA . GLY A 1 259 ? 6.256 -5.539 28.535 1.00 49.94 259 GLY A CA 1
ATOM 2159 C C . GLY A 1 259 ? 7.721 -5.933 28.413 1.00 49.94 259 GLY A C 1
ATOM 2160 O O . GLY A 1 259 ? 8.063 -7.090 28.640 1.00 49.94 259 GLY A O 1
ATOM 2161 N N . GLN A 1 260 ? 8.587 -4.992 28.033 1.00 43.69 260 GLN A N 1
ATOM 2162 C CA . GLN A 1 260 ? 10.004 -5.221 28.267 1.00 43.69 260 GLN A CA 1
ATOM 2163 C C . GLN A 1 260 ? 10.242 -5.190 29.776 1.00 43.69 260 GLN A C 1
ATOM 2165 O O . GLN A 1 260 ? 10.193 -4.135 30.410 1.00 43.69 260 GLN A O 1
ATOM 2170 N N . ASP A 1 261 ? 10.528 -6.367 30.328 1.00 36.81 261 ASP A N 1
ATOM 2171 C CA . ASP A 1 261 ? 11.493 -6.520 31.407 1.00 36.81 261 ASP A CA 1
ATOM 2172 C C . ASP A 1 261 ? 12.803 -5.860 30.941 1.00 36.81 261 ASP A C 1
ATOM 2174 O O . ASP A 1 261 ? 13.688 -6.506 30.382 1.00 36.81 261 ASP A O 1
ATOM 2178 N N . ILE A 1 262 ? 12.921 -4.542 31.113 1.00 38.12 262 ILE A N 1
ATOM 2179 C CA . ILE A 1 262 ? 14.220 -3.871 31.091 1.00 38.12 262 ILE A CA 1
ATOM 2180 C C . ILE A 1 262 ? 14.805 -4.023 32.496 1.00 38.12 262 ILE A C 1
ATOM 2182 O O . ILE A 1 262 ? 14.929 -3.057 33.238 1.00 38.12 262 ILE A O 1
ATOM 2186 N N . ASP A 1 263 ? 15.121 -5.259 32.875 1.00 34.19 263 ASP A N 1
ATOM 2187 C CA . ASP A 1 263 ? 15.972 -5.539 34.024 1.00 34.19 263 ASP A CA 1
ATOM 2188 C C . A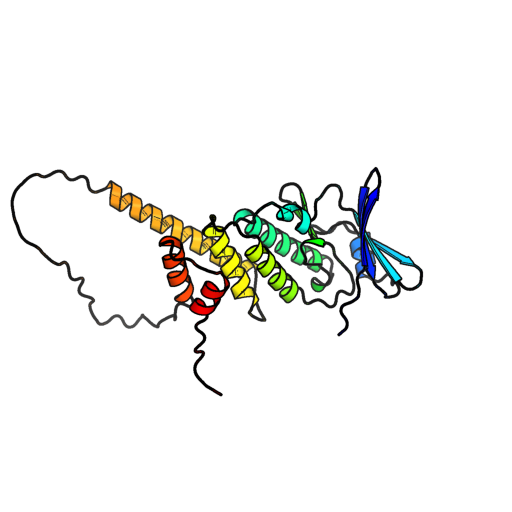SP A 1 263 ? 16.950 -6.672 33.680 1.00 34.19 263 ASP A C 1
ATOM 2190 O O . ASP A 1 263 ? 16.581 -7.838 33.556 1.00 34.19 263 ASP A O 1
ATOM 2194 N N . GLY A 1 264 ? 18.226 -6.288 33.563 1.00 32.81 264 GLY A N 1
ATOM 2195 C CA . GLY A 1 264 ? 19.399 -7.170 33.553 1.00 32.81 264 GLY A CA 1
ATOM 2196 C C . GLY A 1 264 ? 20.021 -7.365 32.163 1.00 32.81 264 GLY A C 1
ATOM 2197 O O . GLY A 1 264 ? 19.445 -8.030 31.318 1.00 32.81 264 GLY A O 1
ATOM 2198 N N . HIS A 1 265 ? 21.221 -6.883 31.840 1.00 30.27 265 HIS A N 1
ATOM 2199 C CA . HIS A 1 265 ? 22.327 -6.437 32.677 1.00 30.27 265 HIS A CA 1
ATOM 2200 C C . HIS A 1 265 ? 23.262 -5.493 31.903 1.00 30.27 265 HIS A C 1
ATOM 2202 O O . HIS A 1 265 ? 23.357 -5.564 30.679 1.00 30.27 265 HIS A O 1
ATOM 2208 N N . LEU A 1 266 ? 23.921 -4.638 32.695 1.00 31.39 266 LEU A N 1
ATOM 2209 C CA . LEU A 1 266 ? 25.280 -4.097 32.543 1.00 31.39 266 LEU A CA 1
ATOM 2210 C C . LEU A 1 266 ? 26.167 -4.748 31.471 1.00 31.39 266 LEU A C 1
ATOM 2212 O O . LEU A 1 266 ? 26.293 -5.993 31.499 1.00 31.39 266 LEU A O 1
#

Foldseek 3Di:
DDDFPWDWDFDDDPPFTKIKTKGQAFDDCDPQVVLLQVDDQQQAFRWDWDGDPRIIMIIGTQPPWDFQCVVLPPAADAPVLVLLVLVSLVVSLVSCVVSVHDSLQWQQDSRQWTDDPSRIHTYGHPPRPGDPLVSVLVVLVVNVVRHDLVHPLSVVLSVLSNVQSVDPDDDSVVSSVVSVVVVVVVVVVVVVVVVVVVPPPDDDDDDDDDDDDPDDDDDPDDPPPPDPVPPCPLVVVVVVCSVVVVDDDPVVSVPVSVDDPPDDDD

Sequence (266 aa):
MDELKTEIREEKDWNQSCLYIEVPVPYEEDYEIRMIRNNDIPGLLKVTGIGSEGKSRYAYHTGGYISLAKKFEKETVDRDMIMEFTCQFIETVNAVRDYILDPDGILLAPEYIYVKEGRYKFCYLPMSYRCLKNSFHEMTEFFVKKLDYRDTEGIFLAYILHRSTLQEEYDLRAILDEYISEEKKRREEQKQKEDISDGTIFTVEDEGEEAVEKIYTVRPDDPSAMEEKKRYGPIRKMIGKIRTGRWGNWQDLITEIDGQDIDGHL